Protein AF-A0A1Y3EZC3-F1 (afdb_monomer_lite)

Secondary structure (DSSP, 8-state):
--GGG--SS-SSGGG-TTTEEEEEPPPGGGG----TTS-----TTTTTTTTT-SEEEEE-TTEESTTS-EE-TTEESTTS-EEPPPP-PPBGGG--HHHHHHHHHHHHHHHHSEEEEEEEEE-TTS-EEEEEEEHHHHHHHHHHHHH-HHHH----SSSTTHHHHHHHHHHHHHHHHHHHTT-TT----B--TTSPTTTS-TTSS-SHHHHHHHHHHTT-HHHHSHHHHHHHHHHHHHHHHHHHHHHHHTT-

pLDDT: mean 75.12, std 19.21, range [24.11, 96.81]

Foldseek 3Di:
DDPPPPPDPDPAALNHPLWWDKAFDDQPVPDDPPPPQAPEDPACLQRPPVSPDRIFIDTDDQFDDRSSQHGHPQFDDRNRPDGHDDADAAAPVPQDPVLLVLLLVLLVQQQPAWDPAWAWDAFPVRDTDTHTHRNVLRLVVVVVLCCLCSQRVNPCVDDDNVVVVVVVSQSVSQCSSCVSSVHPNRHHHDHPPVDDPPVRPPPVDDDRVVSVVVSVVVCPVCVVCVVGCVSSVVVSVVVVVVSVVVVVVVPD

Radius of gyration: 20.98 Å; chains: 1; bounding box: 57×39×58 Å

Sequence (252 aa):
MNLHKIGNCFDKPCGGPERGNCVKLENPERNRETDLLTPKLDTVFSMWPNSIYKEICVCSGHFTGSKCDECVAGYRGPNCEHRMHSKVRKWINHVNSEEADLLLKAFRLAQHLSSDQLTLLPIANGAIELKQLTIFEHYAWIHYMASAEQCFGMGYGTGSAFPTWNRAFLLQFESTLARLVQNHSLTLPYWFWFIPEPDNPVVGNFTIFAALDALADQMSICQTWAARLQPLCDICSSRAVTLKYYNLNDYN

Structure (mmCIF, N/CA/C/O backbone):
data_AF-A0A1Y3EZC3-F1
#
_entry.id   AF-A0A1Y3EZC3-F1
#
loop_
_atom_site.group_PDB
_atom_site.id
_atom_site.type_symbol
_atom_site.label_atom_id
_atom_site.label_alt_id
_atom_site.label_comp_id
_atom_site.label_asym_id
_atom_site.label_entity_id
_atom_site.label_seq_id
_atom_site.pdbx_PDB_ins_code
_atom_site.Cartn_x
_atom_site.Cartn_y
_atom_site.Cartn_z
_atom_site.occupancy
_atom_site.B_iso_or_equiv
_atom_site.auth_seq_id
_atom_site.auth_comp_id
_atom_site.auth_asym_id
_atom_site.auth_atom_id
_atom_site.pdbx_PDB_model_num
ATOM 1 N N . MET A 1 1 ? -16.620 13.271 19.332 1.00 27.95 1 MET A N 1
ATOM 2 C CA . MET A 1 1 ? -17.496 12.805 18.234 1.00 27.95 1 MET A CA 1
ATOM 3 C C . MET A 1 1 ? -17.665 11.303 18.422 1.00 27.95 1 MET A C 1
ATOM 5 O O . MET A 1 1 ? -16.680 10.584 18.349 1.00 27.95 1 MET A O 1
ATOM 9 N N . ASN A 1 2 ? -18.851 10.850 18.834 1.00 24.11 2 ASN A N 1
ATOM 10 C CA . ASN A 1 2 ? -19.090 9.455 19.216 1.00 24.11 2 ASN A CA 1
ATOM 11 C C . ASN A 1 2 ? -19.062 8.544 17.978 1.00 24.11 2 ASN A C 1
ATOM 13 O O . ASN A 1 2 ? -19.942 8.646 17.128 1.00 24.11 2 ASN A O 1
ATOM 17 N N . LEU A 1 3 ? -18.101 7.617 17.921 1.00 35.41 3 LEU A N 1
ATOM 18 C CA . LEU A 1 3 ? -17.919 6.593 16.873 1.00 35.41 3 LEU A CA 1
ATOM 19 C C . LEU A 1 3 ? -19.050 5.537 16.809 1.00 35.41 3 LEU A C 1
ATOM 21 O O . LEU A 1 3 ? -18.941 4.538 16.108 1.00 35.41 3 LEU A O 1
ATOM 25 N N . HIS A 1 4 ? -20.163 5.741 17.516 1.00 31.20 4 HIS A N 1
ATOM 26 C CA . HIS A 1 4 ? -21.217 4.739 17.697 1.00 31.20 4 HIS A CA 1
ATOM 27 C C . HIS A 1 4 ? -22.273 4.665 16.578 1.00 31.20 4 HIS A C 1
ATOM 29 O O . HIS A 1 4 ? -23.227 3.902 16.704 1.00 31.20 4 HIS A O 1
ATOM 35 N N . LYS A 1 5 ? -22.138 5.425 15.482 1.00 33.12 5 LYS A N 1
ATOM 36 C CA . LYS A 1 5 ? -23.137 5.458 14.394 1.00 33.12 5 LYS A CA 1
ATOM 37 C C . LYS A 1 5 ? -22.534 5.407 12.982 1.00 33.12 5 LYS A C 1
ATOM 39 O O . LYS A 1 5 ? -22.951 6.156 12.110 1.00 33.12 5 LYS A O 1
ATOM 44 N N . ILE A 1 6 ? -21.604 4.488 12.723 1.00 40.38 6 ILE A N 1
ATOM 45 C CA . ILE A 1 6 ? -21.276 4.058 11.345 1.00 40.38 6 ILE A CA 1
ATOM 46 C C . ILE A 1 6 ? -21.868 2.655 11.133 1.00 40.38 6 ILE A C 1
ATOM 48 O O . ILE A 1 6 ? -21.167 1.696 10.845 1.00 40.38 6 ILE A O 1
ATOM 52 N N . GLY A 1 7 ? -23.166 2.512 11.420 1.00 37.19 7 GLY A N 1
ATOM 53 C CA . GLY A 1 7 ? -23.830 1.207 11.483 1.00 37.19 7 GLY A CA 1
ATOM 54 C C . GLY A 1 7 ? -2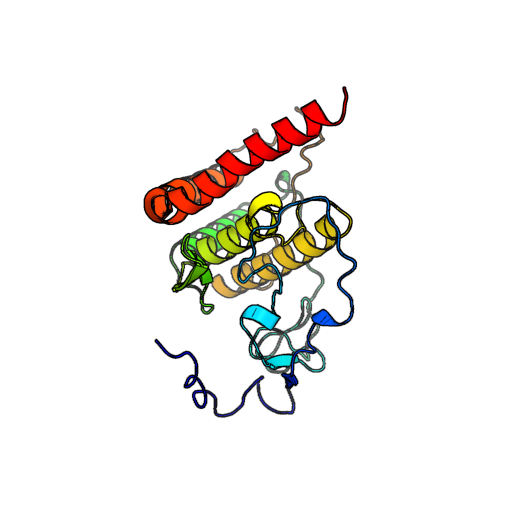4.494 0.739 10.189 1.00 37.19 7 GLY A C 1
ATOM 55 O O . GLY A 1 7 ? -24.621 -0.460 10.011 1.00 37.19 7 GLY A O 1
ATOM 56 N N . ASN A 1 8 ? -24.892 1.628 9.271 1.00 38.88 8 ASN A N 1
ATOM 57 C CA . ASN A 1 8 ? -25.792 1.251 8.166 1.00 38.88 8 ASN A CA 1
ATOM 58 C C . ASN A 1 8 ? -25.397 1.870 6.807 1.00 38.88 8 ASN A C 1
ATOM 60 O O . ASN A 1 8 ? -26.235 2.482 6.153 1.00 38.88 8 ASN A O 1
ATOM 64 N N . CYS A 1 9 ? -24.138 1.743 6.373 1.00 46.53 9 CYS A N 1
ATOM 65 C CA . CYS A 1 9 ? -23.717 2.206 5.033 1.00 46.53 9 CYS A CA 1
ATOM 66 C C . CYS A 1 9 ? -23.477 1.079 4.011 1.00 46.53 9 CYS A C 1
ATOM 68 O O . CYS A 1 9 ? -23.041 1.368 2.901 1.00 46.53 9 CYS A O 1
ATOM 70 N N . PHE A 1 10 ? -23.738 -0.188 4.350 1.00 56.53 10 PHE A N 1
ATOM 71 C CA . PHE A 1 10 ? -23.504 -1.308 3.435 1.00 56.53 10 PHE A CA 1
ATOM 72 C C . PHE A 1 10 ? -24.715 -2.238 3.380 1.00 56.53 10 PHE A C 1
ATOM 74 O O . PHE A 1 10 ? -25.041 -2.877 4.376 1.00 56.53 10 PHE A O 1
ATOM 81 N N . ASP A 1 11 ? -25.324 -2.365 2.198 1.00 70.12 11 ASP A N 1
ATOM 82 C CA . ASP A 1 11 ? -26.424 -3.313 1.949 1.00 70.12 11 ASP A CA 1
ATOM 83 C C . ASP A 1 11 ? -25.982 -4.774 2.143 1.00 70.12 11 ASP A C 1
ATOM 85 O O . ASP A 1 11 ? -26.785 -5.645 2.474 1.00 70.12 11 ASP A O 1
ATOM 89 N N . LYS A 1 12 ? -24.685 -5.047 1.941 1.00 83.38 12 LYS A N 1
ATOM 90 C CA . LYS A 1 12 ? -24.041 -6.349 2.157 1.00 83.38 12 LYS A CA 1
ATOM 91 C C . LYS A 1 12 ? -22.667 -6.157 2.818 1.00 83.38 12 LYS A C 1
ATOM 93 O O . LYS A 1 12 ? -21.680 -5.968 2.101 1.00 83.38 12 LYS A O 1
ATOM 98 N N . PRO A 1 13 ? -22.564 -6.172 4.161 1.00 86.38 13 PRO A N 1
ATOM 99 C CA . PRO A 1 13 ? -21.267 -6.116 4.833 1.00 86.38 13 PRO A CA 1
ATOM 100 C C . PRO A 1 13 ? -20.393 -7.304 4.406 1.00 86.38 13 PRO A C 1
ATOM 102 O O . PRO A 1 13 ? -20.903 -8.395 4.153 1.00 86.38 13 PRO A O 1
ATOM 105 N N . CYS A 1 14 ? -19.082 -7.078 4.295 1.00 91.06 14 CYS A N 1
ATOM 106 C CA . CYS A 1 14 ? -18.101 -8.090 3.877 1.00 91.06 14 CYS A CA 1
ATOM 107 C C . CYS A 1 14 ? -18.414 -8.766 2.527 1.00 91.06 14 CYS A C 1
ATOM 109 O O . CYS A 1 14 ? -18.105 -9.938 2.330 1.00 91.06 14 CYS A O 1
ATOM 111 N N . GLY A 1 15 ? -19.073 -8.049 1.609 1.00 89.19 15 GLY A N 1
ATOM 112 C CA . GLY A 1 15 ? -19.432 -8.570 0.288 1.00 89.19 15 GLY A CA 1
ATOM 113 C C . GLY A 1 15 ? -20.597 -9.569 0.301 1.00 89.19 15 GLY A C 1
ATOM 114 O O . GLY A 1 15 ? -20.932 -10.126 -0.745 1.00 89.19 15 GLY A O 1
ATOM 115 N N . GLY A 1 16 ? -21.247 -9.766 1.454 1.00 89.31 16 GLY A N 1
ATOM 116 C CA . GLY A 1 16 ? -22.313 -10.744 1.654 1.00 89.31 16 GLY A CA 1
ATOM 117 C C . GLY A 1 16 ? -21.795 -12.152 1.982 1.00 89.31 16 GLY A C 1
ATOM 118 O O . GLY A 1 16 ? -20.599 -12.418 1.865 1.00 89.31 16 GLY A O 1
ATOM 119 N N . PRO A 1 17 ? -22.700 -13.080 2.348 1.00 86.75 17 PRO A N 1
ATOM 120 C CA . PRO A 1 17 ? -22.344 -14.377 2.936 1.00 86.75 17 PRO A CA 1
ATOM 121 C C . PRO A 1 17 ? -21.517 -15.288 2.015 1.00 86.75 17 PRO A C 1
ATOM 123 O O . PRO A 1 17 ? -20.853 -16.199 2.498 1.00 86.75 17 PRO A O 1
ATOM 126 N N . GLU A 1 18 ? -21.534 -15.045 0.701 1.00 91.25 18 GLU A N 1
ATOM 127 C CA . GLU A 1 18 ? -20.727 -15.789 -0.276 1.00 91.25 18 GLU A CA 1
ATOM 128 C C . GLU A 1 18 ? -19.262 -15.329 -0.325 1.00 91.25 18 GLU A C 1
ATOM 130 O O . GLU A 1 18 ? -18.386 -16.100 -0.712 1.00 91.25 18 GLU A O 1
ATOM 135 N N . ARG A 1 19 ? -18.984 -14.076 0.057 1.00 94.31 19 ARG A N 1
ATOM 136 C CA . ARG A 1 19 ? -17.642 -13.478 -0.022 1.00 94.31 19 ARG A CA 1
ATOM 137 C C . ARG A 1 19 ? -16.951 -13.398 1.325 1.00 94.31 19 ARG A C 1
ATOM 139 O O . ARG A 1 19 ? -15.732 -13.541 1.395 1.00 94.31 19 ARG A O 1
ATOM 146 N N . GLY A 1 20 ? -17.703 -13.189 2.396 1.00 94.19 20 GLY A N 1
ATOM 147 C CA . GLY A 1 20 ? -17.143 -13.065 3.728 1.00 94.19 20 GLY A CA 1
ATOM 148 C C . GLY A 1 20 ? -18.197 -12.799 4.786 1.00 94.19 20 GLY A C 1
ATOM 149 O O . GLY A 1 20 ? -19.357 -12.519 4.499 1.00 94.19 20 GLY A O 1
ATOM 150 N N . ASN A 1 21 ? -17.767 -12.881 6.038 1.00 93.25 21 ASN A N 1
ATOM 151 C CA . ASN A 1 21 ? -18.626 -12.649 7.191 1.00 93.25 21 ASN A CA 1
ATOM 152 C C . ASN A 1 21 ? -17.962 -11.668 8.155 1.00 93.25 21 ASN A C 1
ATOM 154 O O . ASN A 1 21 ? -16.738 -11.633 8.281 1.00 93.25 21 ASN A O 1
ATOM 158 N N . CYS A 1 22 ? -18.783 -10.879 8.846 1.00 92.12 22 CYS A N 1
ATOM 159 C CA . CYS A 1 22 ? -18.318 -10.020 9.926 1.00 92.12 22 CYS A CA 1
ATOM 160 C C . CYS A 1 22 ? -18.105 -10.877 11.180 1.00 92.12 22 CYS A C 1
ATOM 162 O O . CYS A 1 22 ? -19.026 -11.564 11.624 1.00 92.12 22 CYS A O 1
ATOM 164 N N . VAL A 1 23 ? -16.896 -10.864 11.732 1.00 90.38 23 VAL A N 1
ATOM 165 C CA . VAL A 1 23 ? -16.498 -11.680 12.884 1.00 90.38 23 VAL A CA 1
ATOM 166 C C . VAL A 1 23 ? -16.011 -10.767 14.002 1.00 90.38 23 VAL A C 1
ATOM 168 O O . VAL A 1 23 ? -15.253 -9.826 13.765 1.00 90.38 23 VAL A O 1
ATOM 171 N N . LYS A 1 24 ? -16.439 -11.053 15.235 1.00 89.50 24 LYS A N 1
ATOM 172 C CA . LYS A 1 24 ? -15.969 -10.351 16.435 1.00 89.50 24 LYS A CA 1
ATOM 173 C C . LYS A 1 24 ? -14.501 -10.653 16.687 1.00 89.50 24 LYS A C 1
ATOM 175 O O . LYS A 1 24 ? -14.097 -11.812 16.675 1.00 89.50 24 LYS A O 1
ATOM 180 N N . LEU A 1 25 ? -13.726 -9.609 16.953 1.00 82.50 25 LEU A N 1
ATOM 181 C CA . LEU A 1 25 ? -12.341 -9.760 17.373 1.00 82.50 25 LEU A CA 1
ATOM 182 C C . LEU A 1 25 ? -12.298 -10.292 18.810 1.00 82.50 25 LEU A C 1
ATOM 184 O O . LEU A 1 25 ? -12.915 -9.723 19.714 1.00 82.50 25 LEU A O 1
ATOM 188 N N . GLU A 1 26 ? -11.575 -11.389 19.025 1.00 76.25 26 GLU A N 1
ATOM 189 C CA . GLU A 1 26 ? -11.320 -11.916 20.367 1.00 76.25 26 GLU A CA 1
ATOM 190 C C . GLU A 1 26 ? -10.398 -10.969 21.138 1.00 76.25 26 GLU A C 1
ATOM 192 O O . GLU A 1 26 ? -9.419 -10.470 20.585 1.00 76.25 26 GLU A O 1
ATOM 197 N N . ASN A 1 27 ? -10.702 -10.702 22.412 1.00 61.34 27 ASN A N 1
ATOM 198 C CA . ASN A 1 27 ? -9.948 -9.735 23.208 1.00 61.34 27 ASN A CA 1
ATOM 199 C C . ASN A 1 27 ? -8.539 -10.282 23.549 1.00 61.34 27 ASN A C 1
ATOM 201 O O . ASN A 1 27 ? -8.464 -11.340 24.180 1.00 61.34 27 ASN A O 1
ATOM 205 N N . PRO A 1 28 ? -7.426 -9.601 23.200 1.00 54.41 28 PRO A N 1
ATOM 206 C CA . PRO A 1 28 ? -6.073 -10.154 23.299 1.00 54.41 28 PRO A CA 1
ATOM 207 C C . PRO A 1 28 ? -5.545 -10.180 24.742 1.00 54.41 28 PRO A C 1
ATOM 209 O O . PRO A 1 28 ? -4.512 -10.789 25.007 1.00 54.41 28 PRO A O 1
ATOM 21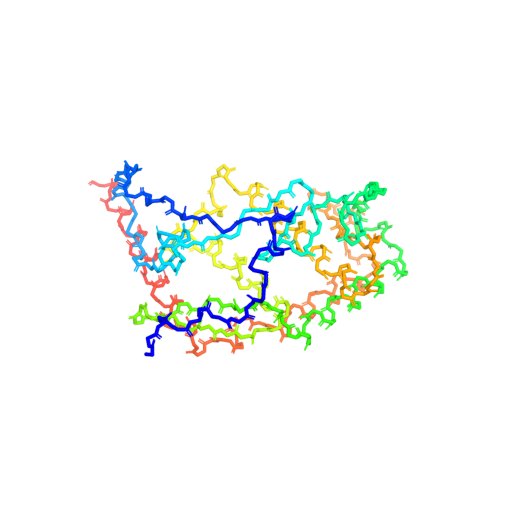2 N N . GLU A 1 29 ? -6.275 -9.567 25.684 1.00 53.41 29 GLU A N 1
ATOM 213 C CA . GLU A 1 29 ? -6.004 -9.536 27.133 1.00 53.41 29 GLU A CA 1
ATOM 214 C C . GLU A 1 29 ? -5.767 -10.927 27.761 1.00 53.41 29 GLU A C 1
ATOM 216 O O . GLU A 1 29 ? -5.291 -11.022 28.887 1.00 53.41 29 GLU A O 1
ATOM 221 N N . ARG A 1 30 ? -6.060 -12.029 27.055 1.00 43.12 30 ARG A N 1
ATOM 222 C CA . ARG A 1 30 ? -5.836 -13.391 27.559 1.00 43.12 30 ARG A CA 1
ATOM 223 C C . ARG A 1 30 ? -4.352 -13.808 27.611 1.00 43.12 30 ARG A C 1
ATOM 225 O O . ARG A 1 30 ? -4.038 -14.672 28.420 1.00 43.12 30 ARG A O 1
ATOM 232 N N . ASN A 1 31 ? -3.449 -13.202 26.826 1.00 39.84 31 ASN A N 1
ATOM 233 C CA . ASN A 1 31 ? -2.058 -13.680 26.676 1.00 39.84 31 ASN A CA 1
ATOM 234 C C . ASN A 1 31 ? -0.988 -12.571 26.771 1.00 39.84 31 ASN A C 1
ATOM 236 O O . ASN A 1 31 ? 0.012 -12.613 26.053 1.00 39.84 31 ASN A O 1
ATOM 240 N N . ARG A 1 32 ? -1.168 -11.550 27.618 1.00 47.38 32 ARG A N 1
ATOM 241 C CA . ARG A 1 32 ? -0.083 -10.591 27.883 1.00 47.38 32 ARG A CA 1
ATOM 242 C C . ARG A 1 32 ? 0.923 -11.233 28.845 1.00 47.38 32 ARG A C 1
ATOM 244 O O . ARG A 1 32 ? 0.787 -11.112 30.058 1.00 47.38 32 ARG A O 1
ATOM 251 N N . GLU A 1 33 ? 1.944 -11.906 28.316 1.00 45.59 33 GLU A N 1
ATOM 252 C CA . GLU A 1 33 ? 3.211 -11.959 29.048 1.00 45.59 33 GLU A CA 1
ATOM 253 C C . GLU A 1 33 ? 3.744 -10.526 29.097 1.00 45.59 33 GLU A C 1
ATOM 255 O O . GLU A 1 33 ? 3.963 -9.874 28.074 1.00 45.59 33 GLU A O 1
ATOM 260 N N . THR A 1 34 ? 3.819 -9.995 30.311 1.00 44.28 34 THR A N 1
ATOM 261 C CA . THR A 1 34 ? 4.319 -8.661 30.625 1.00 44.28 34 THR A CA 1
ATOM 262 C C . THR A 1 34 ? 5.790 -8.577 30.231 1.00 44.28 34 THR A C 1
ATOM 264 O O . THR A 1 34 ? 6.673 -8.859 31.036 1.00 44.28 34 THR A O 1
ATOM 267 N N . ASP A 1 35 ? 6.069 -8.201 28.986 1.00 46.19 35 ASP A N 1
ATOM 268 C CA . ASP A 1 35 ? 7.414 -7.801 28.588 1.00 46.19 35 ASP A CA 1
ATOM 269 C C . ASP A 1 35 ? 7.699 -6.424 29.211 1.00 46.19 35 ASP A C 1
ATOM 271 O O . ASP A 1 35 ? 7.364 -5.368 28.672 1.00 46.19 35 ASP A O 1
ATOM 275 N N . LEU A 1 36 ? 8.199 -6.466 30.448 1.00 47.25 36 LEU A N 1
ATOM 276 C CA . LEU A 1 36 ? 8.388 -5.342 31.372 1.00 47.25 36 LEU A CA 1
ATOM 277 C C . LEU A 1 36 ? 9.509 -4.375 30.956 1.00 47.25 36 LEU A C 1
ATOM 279 O O . LEU A 1 36 ? 9.730 -3.378 31.639 1.00 47.25 36 LEU A O 1
ATOM 283 N N . LEU A 1 37 ? 10.228 -4.653 29.866 1.00 46.19 37 LEU A N 1
ATOM 284 C CA . LEU A 1 37 ? 11.519 -4.018 29.592 1.00 46.19 37 LEU A CA 1
ATOM 285 C C . LEU A 1 37 ? 11.479 -2.887 28.557 1.00 46.19 37 LEU A C 1
ATOM 287 O O . LEU A 1 37 ? 12.484 -2.205 28.370 1.00 46.19 37 LEU A O 1
ATOM 291 N N . THR A 1 38 ? 10.336 -2.611 27.917 1.00 46.44 38 THR A N 1
ATOM 292 C CA . THR A 1 38 ? 10.201 -1.431 27.045 1.00 46.44 38 THR A CA 1
ATOM 293 C C . THR A 1 38 ? 8.914 -0.650 27.338 1.00 46.44 38 THR A C 1
ATOM 295 O O . THR A 1 38 ? 7.817 -1.188 27.185 1.00 46.44 38 THR A O 1
ATOM 298 N N . PRO A 1 39 ? 8.993 0.637 27.740 1.00 44.06 39 PRO A N 1
ATOM 299 C CA . PRO A 1 39 ? 7.826 1.491 27.903 1.00 44.06 39 PRO A CA 1
ATOM 300 C C . PRO A 1 39 ? 7.236 1.821 26.527 1.00 44.06 39 PRO A C 1
ATOM 302 O O . PRO A 1 39 ? 7.516 2.865 25.932 1.00 44.06 39 PRO A O 1
ATOM 305 N N . LYS A 1 40 ? 6.397 0.916 26.017 1.00 53.44 40 LYS A N 1
ATOM 306 C CA . LYS A 1 40 ? 5.568 1.146 24.832 1.00 53.44 40 LYS A CA 1
ATOM 307 C C . LYS A 1 40 ? 4.608 2.293 25.146 1.00 53.44 40 LYS A C 1
ATOM 309 O O . LYS A 1 40 ? 4.024 2.346 26.230 1.00 53.44 40 LYS A O 1
ATOM 314 N N . LEU A 1 41 ? 4.474 3.256 24.234 1.00 52.56 41 LEU A N 1
ATOM 315 C CA . LEU A 1 41 ? 3.434 4.272 24.363 1.00 52.56 41 LEU A CA 1
ATOM 316 C C . LEU A 1 41 ? 2.089 3.531 24.320 1.00 52.56 41 LEU A C 1
ATOM 318 O O . LEU A 1 41 ? 1.880 2.715 23.422 1.00 52.56 41 LEU A O 1
ATOM 322 N N . ASP A 1 42 ? 1.207 3.746 25.297 1.00 56.88 42 ASP A N 1
ATOM 323 C CA . ASP A 1 42 ? -0.133 3.151 25.286 1.00 56.88 42 ASP A CA 1
ATOM 324 C C . ASP A 1 42 ? -0.979 3.882 24.239 1.00 56.88 42 ASP A C 1
ATOM 326 O O . ASP A 1 42 ? -1.713 4.827 24.519 1.00 56.88 42 ASP A O 1
ATOM 330 N N . THR A 1 43 ? -0.735 3.535 22.979 1.00 61.69 43 THR A N 1
ATOM 331 C CA . THR A 1 43 ? -1.446 4.080 21.834 1.00 61.69 43 THR A CA 1
ATOM 332 C C . THR A 1 43 ? -2.505 3.101 21.394 1.00 61.69 43 THR A C 1
ATOM 334 O O . THR A 1 43 ? -2.486 1.909 21.702 1.00 61.69 43 THR A O 1
ATOM 337 N N . VAL A 1 44 ? -3.377 3.593 20.530 1.00 62.03 44 VAL A N 1
ATOM 338 C CA . VAL A 1 44 ? -4.347 2.764 19.831 1.00 62.03 44 VAL A CA 1
ATOM 339 C C . VAL A 1 44 ? -3.694 1.666 18.985 1.00 62.03 44 VAL A C 1
ATOM 341 O O . VAL A 1 44 ? -4.391 0.788 18.509 1.00 62.03 44 VAL A O 1
ATOM 344 N N . PHE A 1 45 ? -2.377 1.652 18.787 1.00 68.50 45 PHE A N 1
ATOM 345 C CA . PHE A 1 45 ? -1.699 0.570 18.074 1.00 68.50 45 PHE A CA 1
ATOM 346 C C . PHE A 1 45 ? -1.195 -0.544 18.999 1.00 68.50 45 PHE A C 1
ATOM 348 O O . PHE A 1 45 ? -1.003 -1.669 18.549 1.00 68.50 45 PHE A O 1
ATOM 355 N N . SER A 1 46 ? -1.085 -0.287 20.305 1.00 66.69 46 SER A N 1
ATOM 356 C CA . SER A 1 46 ? -0.561 -1.241 21.293 1.00 66.69 46 SER A CA 1
ATOM 357 C C . SER A 1 46 ? -1.480 -2.443 21.539 1.00 66.69 46 SER A C 1
ATOM 359 O O . SER A 1 46 ? -1.034 -3.468 22.050 1.00 66.69 46 SER A O 1
ATOM 361 N N . MET A 1 47 ? -2.756 -2.325 21.166 1.00 68.31 47 MET A N 1
ATOM 362 C CA . MET A 1 47 ? -3.743 -3.413 21.142 1.00 68.31 47 MET A CA 1
ATOM 363 C C . MET A 1 47 ? -4.403 -3.528 19.764 1.00 68.31 47 MET A C 1
ATOM 365 O O . MET A 1 47 ? -5.572 -3.901 19.654 1.00 68.31 47 MET A O 1
ATOM 369 N N . TRP A 1 48 ? -3.687 -3.144 18.705 1.00 72.69 48 TRP A N 1
ATOM 370 C CA . TRP A 1 48 ? -4.186 -3.281 17.343 1.00 72.69 48 TRP A CA 1
ATOM 371 C C . TRP A 1 48 ? -4.565 -4.743 17.041 1.00 72.69 48 TRP A C 1
ATOM 373 O O . TRP A 1 48 ? -3.800 -5.641 17.395 1.00 72.69 48 TRP A O 1
ATOM 383 N N . PRO A 1 49 ? -5.692 -5.016 16.356 1.00 78.19 49 PRO A N 1
ATOM 384 C CA . PRO A 1 49 ? -6.704 -4.071 15.857 1.00 78.19 49 PRO A CA 1
ATOM 385 C C . PRO A 1 49 ? -7.845 -3.755 16.850 1.00 78.19 49 PRO A C 1
ATOM 387 O O . PRO A 1 49 ? -8.695 -2.909 16.565 1.00 78.19 49 PRO A O 1
ATOM 390 N N . ASN A 1 50 ? -7.878 -4.419 18.006 1.00 77.69 50 ASN A N 1
ATOM 391 C CA . ASN A 1 50 ? -8.994 -4.429 18.963 1.00 77.69 50 ASN A CA 1
ATOM 392 C C . ASN A 1 50 ? -9.240 -3.098 19.686 1.00 77.69 50 ASN A C 1
ATOM 394 O O . ASN A 1 50 ? -10.330 -2.846 20.196 1.00 77.69 50 ASN A O 1
ATOM 398 N N . SER A 1 51 ? -8.234 -2.236 19.720 1.00 74.31 51 SER A N 1
ATOM 399 C CA . SER A 1 51 ? -8.324 -0.847 20.179 1.00 74.31 51 SER A CA 1
ATOM 400 C C . SER A 1 51 ? -9.259 0.027 19.333 1.00 74.31 51 SER A C 1
ATOM 402 O O . SER A 1 51 ? -9.780 1.021 19.839 1.00 74.31 51 SER A O 1
ATOM 404 N N . ILE A 1 52 ? -9.464 -0.318 18.056 1.00 76.75 52 ILE A N 1
ATOM 405 C CA . ILE A 1 52 ? -10.268 0.456 17.096 1.00 76.75 52 ILE A CA 1
ATOM 406 C C . ILE A 1 52 ? -11.523 -0.304 16.686 1.00 76.75 52 ILE A C 1
ATOM 408 O O . ILE A 1 52 ? -12.617 0.263 16.638 1.00 76.75 52 ILE A O 1
ATOM 412 N N . TYR A 1 53 ? -11.361 -1.586 16.368 1.00 82.75 53 TYR A N 1
ATOM 413 C CA . TYR A 1 53 ? -12.409 -2.403 15.781 1.00 82.75 53 TYR A CA 1
ATOM 414 C C . TYR A 1 53 ? -12.929 -3.412 16.798 1.00 82.75 53 TYR A C 1
ATOM 416 O O . TYR A 1 53 ? -12.167 -4.058 17.510 1.00 82.75 53 TYR A O 1
ATOM 424 N N . LYS A 1 54 ? -14.252 -3.578 16.835 1.00 85.56 54 LYS A N 1
A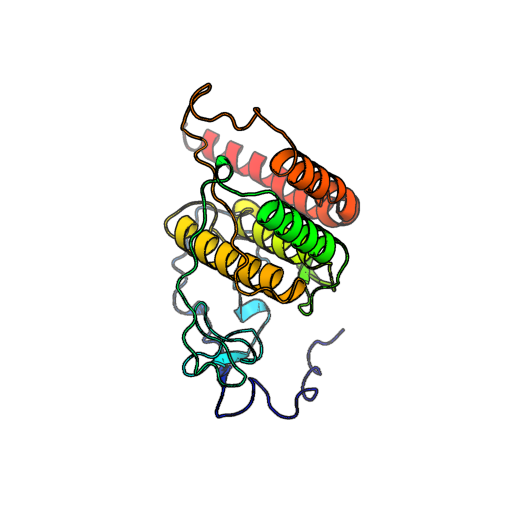TOM 425 C CA . LYS A 1 54 ? -14.904 -4.674 17.572 1.00 85.56 54 LYS A CA 1
ATOM 426 C C . LYS A 1 54 ? -15.120 -5.900 16.691 1.00 85.56 54 LYS A C 1
ATOM 428 O O . LYS A 1 54 ? -15.164 -7.023 17.186 1.00 85.56 54 LYS A O 1
ATOM 433 N N . GLU A 1 55 ? -15.280 -5.670 15.393 1.00 88.88 55 GLU A N 1
ATOM 434 C CA . GLU A 1 55 ? -15.606 -6.675 14.391 1.00 88.88 55 GLU A CA 1
ATOM 435 C C . GLU A 1 55 ? -14.828 -6.369 13.110 1.00 88.88 55 GLU A C 1
ATOM 437 O O . GLU A 1 55 ? -14.583 -5.201 12.794 1.00 88.88 55 GLU A O 1
ATOM 442 N N . ILE A 1 56 ? -14.427 -7.416 12.392 1.00 89.56 56 ILE A N 1
ATOM 443 C CA . ILE A 1 56 ? -13.707 -7.330 11.119 1.00 89.56 56 ILE A CA 1
ATOM 444 C C . ILE A 1 56 ? -14.334 -8.264 10.089 1.00 89.56 56 ILE A C 1
ATOM 446 O O . ILE A 1 56 ? -14.974 -9.255 10.437 1.00 89.56 56 ILE A O 1
ATOM 450 N N . CYS A 1 57 ? -14.110 -7.980 8.810 1.00 92.50 57 CYS A N 1
ATOM 451 C CA . CYS A 1 57 ? -14.466 -8.915 7.754 1.00 92.50 57 CYS A CA 1
ATOM 452 C C . CYS A 1 57 ? -13.446 -10.053 7.665 1.00 92.50 57 CYS A C 1
ATOM 454 O O . CYS A 1 57 ? -12.246 -9.814 7.533 1.00 92.50 57 CYS A O 1
ATOM 456 N N . VAL A 1 58 ? -13.943 -11.288 7.688 1.00 93.06 58 VAL A N 1
ATOM 457 C CA . VAL A 1 58 ? -13.180 -12.497 7.370 1.00 93.06 58 VAL A CA 1
ATOM 458 C C . VAL A 1 58 ? -13.695 -13.033 6.042 1.00 93.06 58 VAL A C 1
ATOM 460 O O . VAL A 1 58 ? -14.848 -13.459 5.927 1.00 93.06 58 VAL A O 1
ATOM 463 N N . CYS A 1 59 ? -12.844 -12.959 5.024 1.00 95.38 59 CYS A N 1
ATOM 464 C CA . CYS A 1 59 ? -13.195 -13.333 3.660 1.00 95.38 59 CYS A CA 1
ATOM 465 C C . CYS A 1 59 ? -13.100 -14.847 3.444 1.00 95.38 59 CYS A C 1
ATOM 467 O O . CYS A 1 59 ? -12.300 -15.533 4.078 1.00 95.38 59 CYS A O 1
ATOM 469 N N . SER A 1 60 ? -13.942 -15.363 2.552 1.00 95.19 60 SER A N 1
ATOM 470 C CA . SER A 1 60 ? -14.042 -16.782 2.207 1.00 95.19 60 SER A CA 1
ATOM 471 C C . SER A 1 60 ? -13.360 -17.078 0.870 1.00 95.19 60 SER A C 1
ATOM 473 O O . SER A 1 60 ? -13.313 -16.234 -0.023 1.00 95.19 60 SER A O 1
ATOM 475 N N . GLY A 1 61 ? -12.844 -18.298 0.704 1.00 95.25 61 GLY A N 1
ATOM 476 C CA . GLY A 1 61 ? -12.244 -18.742 -0.557 1.00 95.25 61 GLY A CA 1
ATOM 477 C C . GLY A 1 61 ? -11.065 -17.869 -1.005 1.00 95.25 61 GLY A C 1
ATOM 478 O O . GLY A 1 61 ? -10.086 -17.717 -0.279 1.00 95.25 61 GLY A O 1
ATOM 479 N N . HIS A 1 62 ? -11.151 -17.321 -2.220 1.00 96.38 62 HIS A N 1
ATOM 480 C CA . HIS A 1 62 ? -10.119 -16.461 -2.816 1.00 96.38 62 HIS A CA 1
ATOM 481 C C . HIS A 1 62 ? -10.425 -14.960 -2.707 1.00 96.38 62 HIS A C 1
ATOM 483 O O . HIS A 1 62 ? -9.740 -14.159 -3.347 1.00 96.38 62 HIS A O 1
ATOM 489 N N . PHE A 1 63 ? -11.428 -14.565 -1.919 1.00 96.31 63 PHE A N 1
ATOM 490 C CA . PHE A 1 63 ? -11.723 -13.157 -1.660 1.00 96.31 63 PHE A CA 1
ATOM 491 C C . PHE A 1 63 ? -10.796 -12.577 -0.583 1.00 96.31 63 PHE A C 1
ATOM 493 O O . PHE A 1 63 ? -10.341 -13.278 0.320 1.00 96.31 63 PHE A O 1
ATOM 500 N N . THR A 1 64 ? -10.509 -11.281 -0.676 1.00 93.50 64 THR A N 1
ATOM 501 C CA . THR A 1 64 ? -9.693 -10.515 0.275 1.00 93.50 64 THR A CA 1
ATOM 502 C C . THR A 1 64 ? -10.100 -9.037 0.274 1.00 93.50 64 THR A C 1
ATOM 504 O O . THR A 1 64 ? -11.045 -8.640 -0.408 1.00 93.50 64 THR A O 1
ATOM 507 N N . GLY A 1 65 ? -9.378 -8.213 1.030 1.00 89.62 65 GLY A N 1
ATOM 508 C CA . GLY A 1 65 ? -9.640 -6.785 1.182 1.00 89.62 65 GLY A CA 1
ATOM 509 C C . GLY A 1 65 ? -10.562 -6.493 2.363 1.00 89.62 65 GLY A C 1
ATOM 510 O O . GLY A 1 65 ? -11.223 -7.382 2.899 1.00 89.62 65 GLY A O 1
ATOM 511 N N . SER A 1 66 ? -10.623 -5.226 2.779 1.00 87.56 66 SER A N 1
ATOM 512 C CA . SER A 1 66 ? -11.396 -4.816 3.962 1.00 87.56 66 SER A CA 1
ATOM 513 C C . SER A 1 66 ? -12.909 -5.027 3.817 1.00 87.56 66 SER A C 1
ATOM 515 O O . SER A 1 66 ? -13.616 -5.047 4.823 1.00 87.56 66 SER A O 1
ATOM 517 N N . LYS A 1 67 ? -13.403 -5.229 2.587 1.00 90.06 67 LYS A N 1
ATOM 518 C CA . LYS A 1 67 ? -14.812 -5.507 2.269 1.00 90.06 67 LYS A CA 1
ATOM 519 C C . LYS A 1 67 ? -15.032 -6.868 1.592 1.00 90.06 67 LYS A C 1
ATOM 521 O O . LYS A 1 67 ? -16.156 -7.142 1.180 1.00 90.06 67 LYS A O 1
ATOM 526 N N . CYS A 1 68 ? -14.002 -7.711 1.475 1.00 93.56 68 CYS A N 1
ATOM 527 C CA . CYS A 1 68 ? -14.043 -8.969 0.712 1.00 93.56 68 CYS A CA 1
ATOM 528 C C . CYS A 1 68 ? -14.451 -8.800 -0.765 1.00 93.56 68 CYS A C 1
ATOM 530 O O . CYS A 1 68 ? -15.088 -9.665 -1.365 1.00 93.56 68 CYS A O 1
ATOM 532 N N . ASP A 1 69 ? -14.106 -7.659 -1.353 1.00 91.06 69 ASP A N 1
ATOM 533 C CA . ASP A 1 69 ? -14.390 -7.271 -2.735 1.00 91.06 69 ASP A CA 1
ATOM 534 C C . ASP A 1 69 ? -13.168 -7.388 -3.658 1.00 91.06 69 ASP A C 1
ATOM 536 O O . ASP A 1 69 ? -13.287 -7.198 -4.869 1.00 91.06 69 ASP A O 1
ATOM 540 N N . GLU A 1 70 ? -12.013 -7.762 -3.111 1.00 91.69 70 GLU A N 1
ATOM 541 C CA . GLU A 1 70 ? -10.778 -8.003 -3.848 1.00 91.69 70 GLU A CA 1
ATOM 542 C C . GLU A 1 70 ? -10.478 -9.505 -3.944 1.00 91.69 70 GLU A C 1
ATOM 544 O O . GLU A 1 70 ? -11.058 -10.324 -3.232 1.00 91.69 70 GLU A O 1
ATOM 549 N N . CYS A 1 71 ? -9.534 -9.877 -4.811 1.00 93.25 71 CYS A N 1
ATOM 550 C CA . CYS A 1 71 ? -9.043 -11.249 -4.921 1.00 93.25 71 CYS A CA 1
ATOM 551 C C . CYS A 1 71 ? -7.661 -11.393 -4.289 1.00 93.25 71 CYS A C 1
ATOM 553 O O . CYS A 1 71 ? -6.819 -10.498 -4.401 1.00 93.25 71 CYS A O 1
ATOM 555 N N . VAL A 1 72 ? -7.403 -12.539 -3.657 1.00 92.88 72 VAL A N 1
ATOM 556 C CA . VAL A 1 72 ? -6.063 -12.885 -3.169 1.00 92.88 72 VAL A CA 1
ATOM 557 C C . VAL A 1 72 ? -5.054 -12.878 -4.321 1.00 92.88 72 VAL A C 1
ATOM 559 O O . VAL A 1 72 ? -5.391 -13.126 -5.483 1.00 92.88 72 VAL A O 1
ATOM 562 N N . ALA A 1 73 ? -3.790 -12.597 -3.997 1.00 89.44 73 ALA A N 1
ATOM 563 C CA . ALA A 1 73 ? -2.727 -12.512 -4.990 1.00 89.44 73 ALA A CA 1
ATOM 564 C C . ALA A 1 73 ? -2.675 -13.778 -5.868 1.00 89.44 73 ALA A C 1
ATOM 566 O O . ALA A 1 73 ? -2.588 -14.898 -5.366 1.00 89.44 73 ALA A O 1
ATOM 567 N N . GLY A 1 74 ? -2.714 -13.586 -7.189 1.00 90.88 74 GLY A N 1
ATOM 568 C CA . GLY A 1 74 ? -2.722 -14.678 -8.164 1.00 90.88 74 GLY A CA 1
ATOM 569 C C . GLY A 1 74 ? -4.112 -15.110 -8.639 1.00 90.88 74 GLY A C 1
ATOM 570 O O . GLY A 1 74 ? -4.186 -16.004 -9.478 1.00 90.88 74 GLY A O 1
ATOM 571 N N . TYR A 1 75 ? -5.189 -14.474 -8.175 1.00 93.50 75 TYR A N 1
ATOM 572 C CA . TYR A 1 75 ? -6.549 -14.689 -8.674 1.00 93.50 75 TYR A CA 1
ATOM 573 C C . TYR A 1 75 ? -7.177 -13.391 -9.181 1.00 93.50 75 TYR A C 1
ATOM 575 O O . TYR A 1 75 ? -6.815 -12.295 -8.755 1.00 93.50 75 TYR A O 1
ATOM 583 N N . ARG A 1 76 ? -8.116 -13.518 -10.121 1.00 91.88 76 ARG A N 1
ATOM 584 C CA . ARG A 1 76 ? -8.867 -12.403 -10.707 1.00 91.88 76 ARG A CA 1
ATOM 585 C C . ARG A 1 76 ? -10.278 -12.819 -11.119 1.00 91.88 76 ARG A C 1
ATOM 587 O O . ARG A 1 76 ? -10.645 -13.993 -11.070 1.00 91.88 76 ARG A O 1
ATOM 594 N N . GLY A 1 77 ? -11.018 -11.842 -11.631 1.00 91.75 77 GLY A N 1
ATOM 595 C CA . GLY A 1 77 ? -12.410 -11.987 -12.042 1.00 91.75 77 GLY A CA 1
ATOM 596 C C . GLY A 1 77 ? -13.359 -11.542 -10.931 1.00 91.75 77 GLY A C 1
ATOM 597 O O . GLY A 1 77 ? -12.933 -11.416 -9.784 1.00 91.75 77 GLY A O 1
ATOM 598 N N . PRO A 1 78 ? -14.639 -11.305 -11.252 1.00 91.88 78 PRO A N 1
ATOM 599 C CA . PRO A 1 78 ? -15.607 -10.790 -10.287 1.00 91.88 78 PRO A CA 1
ATOM 600 C C . PRO A 1 78 ? -15.767 -11.704 -9.067 1.00 91.88 78 PRO A C 1
ATOM 602 O O . PRO A 1 78 ? -16.014 -11.195 -7.979 1.00 91.88 78 PRO A O 1
ATOM 605 N N . ASN A 1 79 ? -15.562 -13.015 -9.235 1.00 94.56 79 ASN A N 1
ATOM 606 C CA . ASN A 1 79 ? -15.681 -14.027 -8.183 1.00 94.56 79 ASN A CA 1
ATOM 607 C C . ASN A 1 79 ? -14.343 -14.688 -7.793 1.00 94.56 79 ASN A C 1
ATOM 609 O O . ASN A 1 79 ? -14.335 -15.713 -7.123 1.00 94.56 79 ASN A O 1
ATOM 613 N N . CYS A 1 80 ? -13.202 -14.142 -8.232 1.00 95.06 80 CYS A N 1
ATOM 614 C CA . CYS A 1 80 ? -11.869 -14.682 -7.917 1.00 95.06 80 CYS A CA 1
ATOM 615 C C . CYS A 1 80 ? -11.629 -16.145 -8.356 1.00 95.06 80 CYS A C 1
ATOM 617 O O . CYS A 1 80 ? -10.832 -16.874 -7.761 1.00 95.06 80 CYS A O 1
ATOM 619 N N . GLU A 1 81 ? -12.292 -16.572 -9.430 1.00 95.69 81 GLU A N 1
ATOM 620 C CA . GLU A 1 81 ? -12.245 -17.945 -9.954 1.00 95.69 81 GLU A CA 1
ATOM 621 C C . GLU A 1 81 ? -11.090 -18.169 -10.941 1.00 95.69 81 GLU A C 1
ATOM 623 O O . GLU A 1 81 ? -10.662 -19.299 -11.176 1.00 95.69 81 GLU A O 1
ATOM 628 N N . HIS A 1 82 ? -10.555 -17.097 -11.532 1.00 94.38 82 HIS A N 1
ATOM 629 C CA . HIS A 1 82 ? -9.535 -17.211 -12.566 1.00 94.38 82 HIS A CA 1
ATOM 630 C C . HIS A 1 82 ? -8.140 -17.060 -11.977 1.00 94.38 82 HIS A C 1
ATOM 632 O O . HIS A 1 82 ? -7.734 -15.965 -11.578 1.00 94.38 82 HIS A O 1
ATOM 638 N N . ARG A 1 83 ? -7.373 -18.152 -11.991 1.00 93.75 83 ARG A N 1
ATOM 639 C CA . ARG A 1 83 ? -5.950 -18.118 -11.658 1.00 93.75 83 ARG A CA 1
ATOM 640 C C . ARG A 1 83 ? -5.191 -17.295 -12.698 1.00 93.75 83 ARG A C 1
ATOM 642 O O . ARG A 1 83 ? -5.336 -17.484 -13.904 1.00 93.75 83 ARG A O 1
ATOM 649 N N . MET A 1 84 ? -4.386 -16.365 -12.218 1.00 90.12 84 MET A N 1
ATOM 650 C CA . MET A 1 84 ? -3.504 -15.549 -13.034 1.00 90.12 84 MET A CA 1
ATOM 651 C C . MET A 1 84 ? -2.216 -16.301 -13.352 1.00 90.12 84 MET A C 1
ATOM 653 O O . MET A 1 84 ? -1.777 -17.170 -12.595 1.00 90.12 84 MET A O 1
ATOM 657 N N . HIS A 1 85 ? -1.573 -15.915 -14.451 1.00 89.56 85 HIS A N 1
ATOM 658 C CA . HIS A 1 85 ? -0.199 -16.323 -14.700 1.00 89.56 85 HIS A CA 1
ATOM 659 C C . HIS A 1 85 ? 0.720 -15.786 -13.600 1.00 89.56 85 HIS A C 1
ATOM 661 O O . HIS A 1 85 ? 0.519 -14.682 -13.084 1.00 89.56 85 HIS A O 1
ATOM 667 N N . SER A 1 86 ? 1.728 -16.583 -13.247 1.00 88.69 86 SER A N 1
ATOM 668 C CA . SER A 1 86 ? 2.757 -16.167 -12.302 1.00 88.69 86 SER A CA 1
ATOM 669 C C . SER A 1 86 ? 3.449 -14.910 -12.811 1.00 88.69 86 SER A C 1
ATOM 671 O O . SER A 1 86 ? 3.903 -14.855 -13.953 1.00 88.69 86 SER A O 1
ATOM 673 N N . LYS A 1 87 ? 3.542 -13.908 -11.942 1.00 90.62 87 LYS A N 1
ATOM 674 C CA . LYS A 1 87 ? 4.298 -12.693 -12.216 1.00 90.62 87 LYS A CA 1
ATOM 675 C C . LYS A 1 87 ? 5.768 -12.906 -11.872 1.00 90.62 87 LYS A C 1
ATOM 677 O O . LYS A 1 87 ? 6.077 -13.568 -10.881 1.00 90.62 87 LYS A O 1
ATOM 682 N N . VAL A 1 88 ? 6.661 -12.307 -12.653 1.00 92.56 88 VAL A N 1
ATOM 683 C CA . VAL A 1 88 ? 8.105 -12.352 -12.406 1.00 92.56 88 VAL A CA 1
ATOM 684 C C . VAL A 1 88 ? 8.585 -10.940 -12.111 1.00 92.56 88 VAL A C 1
ATOM 686 O O . VAL A 1 88 ? 8.599 -10.093 -12.998 1.00 92.56 88 VAL A O 1
ATOM 689 N N . ARG A 1 89 ? 8.990 -10.692 -10.863 1.00 95.00 89 ARG A N 1
ATOM 690 C CA . ARG A 1 89 ? 9.721 -9.471 -10.508 1.00 95.00 89 ARG A CA 1
ATOM 691 C C . ARG A 1 89 ? 11.105 -9.560 -11.136 1.00 95.00 89 ARG A C 1
ATOM 693 O O . ARG A 1 89 ? 11.800 -10.546 -10.909 1.00 95.00 89 ARG A O 1
ATOM 700 N N . LYS A 1 90 ? 11.482 -8.571 -11.941 1.00 92.56 90 LYS A N 1
ATOM 701 C CA . LYS A 1 90 ? 12.778 -8.531 -12.629 1.00 92.56 90 LYS A CA 1
ATOM 702 C C . LYS A 1 90 ? 13.807 -7.764 -11.810 1.00 92.56 90 LYS A C 1
ATOM 704 O O . LYS A 1 90 ? 13.454 -6.875 -11.034 1.00 92.56 90 LYS A O 1
ATOM 709 N N . TRP A 1 91 ? 15.081 -8.071 -12.041 1.00 89.69 91 TRP A N 1
ATOM 710 C CA . TRP A 1 91 ? 16.150 -7.158 -11.657 1.00 89.69 91 TRP A CA 1
ATOM 711 C C . TRP A 1 91 ? 15.926 -5.826 -12.372 1.00 89.69 91 TRP A C 1
ATOM 713 O O . TRP A 1 91 ? 15.622 -5.816 -13.563 1.00 89.69 91 TRP A O 1
ATOM 723 N N . ILE A 1 92 ? 16.061 -4.717 -11.653 1.00 86.25 92 ILE A N 1
ATOM 724 C CA . ILE A 1 92 ? 15.807 -3.369 -12.171 1.00 86.25 92 ILE A CA 1
ATOM 725 C C . ILE A 1 92 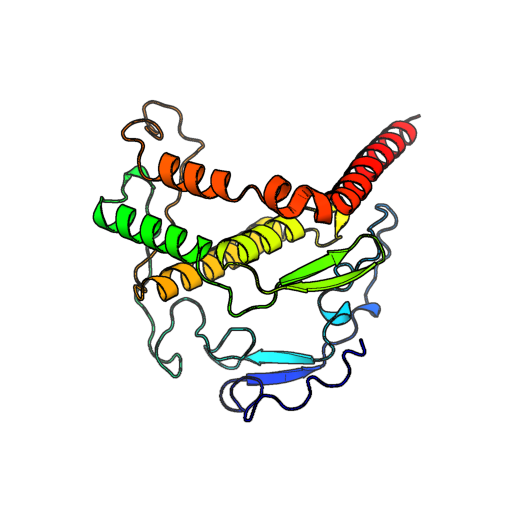? 16.588 -3.042 -13.452 1.00 86.25 92 ILE A C 1
ATOM 727 O O . ILE A 1 92 ? 16.043 -2.393 -14.337 1.00 86.25 92 ILE A O 1
ATOM 731 N N . ASN A 1 93 ? 17.792 -3.592 -13.623 1.00 82.25 93 ASN A N 1
ATOM 732 C CA . ASN A 1 93 ? 18.595 -3.402 -14.836 1.00 82.25 93 ASN A CA 1
ATOM 733 C C . ASN A 1 93 ? 18.059 -4.175 -16.060 1.00 82.25 93 ASN A C 1
ATOM 735 O O . ASN A 1 93 ? 18.504 -3.941 -17.178 1.00 82.25 93 ASN A O 1
ATOM 739 N N . HIS A 1 94 ? 17.109 -5.096 -15.869 1.00 88.06 94 HIS A N 1
ATOM 740 C CA . HIS A 1 94 ? 16.428 -5.849 -16.932 1.00 88.06 94 HIS A CA 1
ATOM 741 C C . HIS A 1 94 ? 15.007 -5.330 -17.223 1.00 88.06 94 HIS A C 1
ATOM 743 O O . HIS A 1 94 ? 14.261 -5.964 -17.975 1.00 88.06 94 HIS A O 1
ATOM 749 N N . VAL A 1 95 ? 14.605 -4.218 -16.602 1.00 88.62 95 VAL A N 1
ATOM 750 C CA . VAL A 1 95 ? 13.324 -3.551 -16.868 1.00 88.62 95 VAL A CA 1
ATOM 751 C C . VAL A 1 95 ? 13.449 -2.767 -18.174 1.00 88.62 95 VAL A C 1
ATOM 753 O O . VAL A 1 95 ? 14.360 -1.954 -18.322 1.00 88.62 95 VAL A O 1
ATOM 756 N N . ASN A 1 96 ? 12.557 -3.017 -19.135 1.00 89.50 96 ASN A N 1
ATOM 757 C CA . ASN A 1 96 ? 12.558 -2.281 -20.405 1.00 89.50 96 ASN A CA 1
ATOM 758 C C . ASN A 1 96 ? 11.842 -0.918 -20.281 1.00 89.50 96 ASN A C 1
ATOM 760 O O . ASN A 1 96 ? 11.218 -0.626 -19.263 1.00 89.50 96 ASN A O 1
ATOM 764 N N . SER A 1 97 ? 11.910 -0.080 -21.321 1.00 88.31 97 SER A N 1
ATOM 765 C CA . SER A 1 97 ? 11.321 1.269 -21.305 1.00 88.31 97 SER A CA 1
ATOM 766 C C . SER A 1 97 ? 9.801 1.283 -21.106 1.00 88.31 97 SER A C 1
ATOM 768 O O . SER A 1 97 ? 9.287 2.148 -20.409 1.00 88.31 97 SER A O 1
ATOM 770 N N . GLU A 1 98 ? 9.068 0.317 -21.661 1.00 91.25 98 GLU A N 1
ATOM 771 C CA . GLU A 1 98 ? 7.609 0.248 -21.498 1.00 91.25 98 GLU A CA 1
ATOM 772 C C . GLU A 1 98 ? 7.220 -0.139 -20.065 1.00 91.25 98 GLU A C 1
ATOM 774 O O . GLU A 1 98 ? 6.307 0.439 -19.473 1.00 91.25 98 GLU A O 1
ATOM 779 N N . GLU A 1 99 ? 7.938 -1.100 -19.482 1.00 92.00 99 GLU A N 1
ATOM 780 C CA . GLU A 1 99 ? 7.771 -1.518 -18.089 1.00 92.00 99 GLU A CA 1
ATOM 781 C C . GLU A 1 99 ? 8.130 -0.380 -17.124 1.00 92.00 99 GLU A C 1
ATOM 783 O O . GLU A 1 99 ? 7.419 -0.146 -16.143 1.00 92.00 99 GLU A O 1
ATOM 788 N N . ALA A 1 100 ? 9.198 0.355 -17.435 1.00 90.00 100 ALA A N 1
ATOM 789 C CA . ALA A 1 100 ? 9.637 1.546 -16.723 1.00 90.00 100 ALA A CA 1
ATOM 790 C C . ALA A 1 100 ? 8.565 2.642 -16.719 1.00 90.00 100 ALA A C 1
ATOM 792 O O . ALA A 1 100 ? 8.162 3.117 -15.655 1.00 90.00 100 ALA A O 1
ATOM 793 N N . ASP A 1 101 ? 8.065 3.011 -17.898 1.00 91.31 101 ASP A N 1
ATOM 794 C CA . ASP A 1 101 ? 7.051 4.051 -18.061 1.00 91.31 101 ASP A CA 1
ATOM 795 C C . ASP A 1 101 ? 5.744 3.675 -17.363 1.00 91.31 101 ASP A C 1
ATOM 797 O O . ASP A 1 101 ? 5.113 4.512 -16.709 1.00 91.31 101 ASP A O 1
ATOM 801 N N . LEU A 1 102 ? 5.349 2.400 -17.440 1.00 94.12 102 LEU A N 1
ATOM 802 C CA . LEU A 1 102 ? 4.175 1.887 -16.744 1.00 94.12 102 LEU A CA 1
ATOM 803 C C . LEU A 1 102 ? 4.330 1.988 -15.219 1.00 94.12 102 LEU A C 1
ATOM 805 O O . LEU A 1 102 ? 3.392 2.412 -14.538 1.00 94.12 102 LEU A O 1
ATOM 809 N N . LEU A 1 103 ? 5.504 1.634 -14.686 1.00 93.12 103 LEU A N 1
ATOM 810 C CA . LEU A 1 103 ? 5.810 1.747 -13.261 1.00 93.12 103 LEU A CA 1
ATOM 811 C C . LEU A 1 103 ? 5.771 3.211 -12.806 1.00 93.12 103 LEU A C 1
ATOM 813 O O . LEU A 1 103 ? 5.073 3.538 -11.846 1.00 93.12 103 LEU A O 1
ATOM 817 N N . LEU A 1 104 ? 6.447 4.108 -13.526 1.00 92.19 104 LEU A N 1
ATOM 818 C CA . LEU A 1 104 ? 6.466 5.539 -13.214 1.00 92.19 104 LEU A CA 1
ATOM 819 C C . LEU A 1 104 ? 5.069 6.160 -13.296 1.00 92.19 104 LEU A C 1
ATOM 821 O O . LEU A 1 104 ? 4.699 6.965 -12.441 1.00 92.19 104 LEU A O 1
ATOM 825 N N . LYS A 1 105 ? 4.255 5.757 -14.278 1.00 94.75 105 LYS A N 1
ATOM 826 C CA . LYS A 1 105 ? 2.847 6.159 -14.372 1.00 94.75 105 LYS A CA 1
ATOM 827 C C . LYS A 1 105 ? 2.055 5.705 -13.146 1.00 94.75 105 LYS A C 1
ATOM 829 O O . LYS A 1 105 ? 1.307 6.508 -12.593 1.00 94.75 105 LYS A O 1
ATOM 834 N N . ALA A 1 106 ? 2.219 4.455 -12.711 1.00 96.56 106 ALA A N 1
ATOM 835 C CA . ALA A 1 106 ? 1.521 3.931 -11.539 1.00 96.56 106 ALA A CA 1
ATOM 836 C C . ALA A 1 106 ? 1.890 4.701 -10.262 1.00 96.56 106 ALA A C 1
ATOM 838 O O . ALA A 1 106 ? 0.998 5.086 -9.508 1.00 96.56 106 ALA A O 1
ATOM 839 N N . PHE A 1 107 ? 3.180 4.987 -10.055 1.00 93.81 107 PHE A N 1
ATOM 840 C CA . PHE A 1 107 ? 3.638 5.797 -8.925 1.00 93.81 107 PHE A CA 1
ATOM 841 C C . PHE A 1 107 ? 3.069 7.215 -8.988 1.00 93.81 107 PHE A C 1
ATOM 843 O O . PHE A 1 107 ? 2.443 7.644 -8.026 1.00 93.81 107 PHE A O 1
ATOM 850 N N . ARG A 1 108 ? 3.173 7.912 -10.128 1.00 92.94 108 ARG A N 1
ATOM 851 C CA . ARG A 1 108 ? 2.597 9.261 -10.299 1.00 92.94 108 ARG A CA 1
ATOM 852 C C . ARG A 1 108 ? 1.102 9.301 -9.984 1.00 92.94 108 ARG A C 1
ATOM 854 O O . ARG A 1 108 ? 0.652 10.220 -9.307 1.00 92.94 108 ARG A O 1
ATOM 861 N N . LEU A 1 109 ? 0.336 8.304 -10.435 1.00 95.81 109 LEU A N 1
ATOM 862 C CA . LEU A 1 109 ? -1.082 8.184 -10.086 1.00 95.81 109 LEU A CA 1
ATOM 863 C C . LEU A 1 109 ? -1.273 7.986 -8.580 1.00 95.81 109 LEU A C 1
ATOM 865 O O . LEU A 1 109 ? -2.101 8.668 -7.986 1.00 95.81 109 LEU A O 1
ATOM 869 N N . ALA A 1 110 ? -0.488 7.110 -7.950 1.00 94.19 110 ALA A N 1
ATOM 870 C CA . ALA A 1 110 ? -0.574 6.867 -6.513 1.00 94.19 110 ALA A CA 1
ATOM 871 C C . ALA A 1 110 ? -0.293 8.126 -5.673 1.00 94.19 110 ALA A C 1
ATOM 873 O O . ALA A 1 110 ? -0.861 8.270 -4.594 1.00 94.19 110 ALA A O 1
ATOM 874 N N . GLN A 1 111 ? 0.543 9.045 -6.162 1.00 89.44 111 GLN A N 1
ATOM 875 C CA . GLN A 1 111 ? 0.831 10.312 -5.480 1.00 89.44 111 GLN A CA 1
ATOM 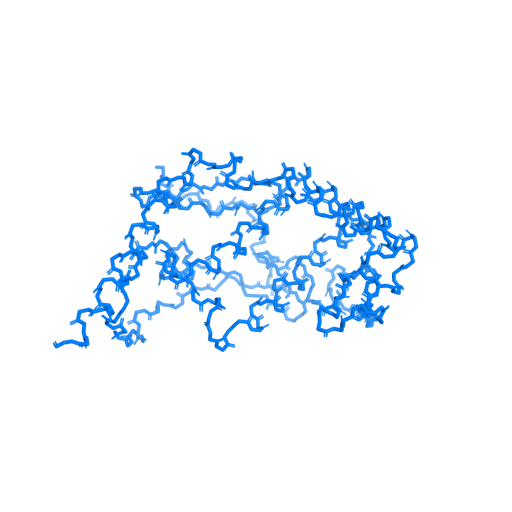876 C C . GLN A 1 111 ? -0.293 11.345 -5.564 1.00 89.44 111 GLN A C 1
ATOM 878 O O . GLN A 1 111 ? -0.339 12.245 -4.737 1.00 89.44 111 GLN A O 1
ATOM 883 N N . HIS A 1 112 ? -1.177 11.249 -6.560 1.00 90.38 112 HIS A N 1
ATOM 884 C CA . HIS A 1 112 ? -2.208 12.265 -6.810 1.00 90.38 112 HIS A CA 1
ATOM 885 C C . HIS A 1 112 ? -3.624 11.768 -6.513 1.00 90.38 112 HIS A C 1
ATOM 887 O O . HIS A 1 112 ? -4.507 12.566 -6.210 1.00 90.38 112 HIS A O 1
ATOM 893 N N . LEU A 1 113 ? -3.861 10.458 -6.608 1.00 94.81 113 LEU A N 1
ATOM 894 C CA . LEU A 1 113 ? -5.166 9.864 -6.354 1.00 94.81 113 LEU A CA 1
ATOM 895 C C . LEU A 1 113 ? -5.343 9.550 -4.872 1.00 94.81 113 LEU A C 1
ATOM 897 O O . LEU A 1 113 ? -4.461 8.979 -4.227 1.00 94.81 113 LEU A O 1
ATOM 901 N N . SER A 1 114 ? -6.514 9.903 -4.347 1.00 93.44 114 SER A N 1
ATOM 902 C CA . SER A 1 114 ? -6.928 9.572 -2.988 1.00 93.44 114 SER A CA 1
ATOM 903 C C . SER A 1 114 ? -7.082 8.063 -2.803 1.00 93.44 114 SER A C 1
ATOM 905 O O . SER A 1 114 ? -7.568 7.360 -3.685 1.00 93.44 114 SER A O 1
ATOM 907 N N . SER A 1 115 ? -6.687 7.575 -1.631 1.00 91.81 115 SER A N 1
ATOM 908 C CA . SER A 1 115 ? -6.939 6.209 -1.192 1.00 91.81 115 SER A CA 1
ATOM 909 C C . SER A 1 115 ? -8.427 6.003 -0.904 1.00 91.81 115 SER A C 1
ATOM 911 O O . SER A 1 115 ? -9.086 6.853 -0.296 1.00 91.81 115 SER A O 1
ATOM 913 N N . ASP A 1 116 ? -8.934 4.826 -1.266 1.00 87.94 116 ASP A N 1
ATOM 914 C CA . ASP A 1 116 ? -10.258 4.353 -0.847 1.00 87.94 116 ASP A CA 1
ATOM 915 C C . ASP A 1 116 ? -10.300 3.998 0.652 1.00 87.94 116 ASP A C 1
ATOM 917 O O . ASP A 1 116 ? -11.372 3.780 1.219 1.00 87.94 116 ASP A O 1
ATOM 921 N N . GLN A 1 117 ? -9.132 3.920 1.300 1.00 86.75 117 GLN A N 1
ATOM 922 C CA . GLN A 1 117 ? -8.985 3.651 2.726 1.00 86.75 117 GLN A CA 1
ATOM 923 C C . GLN A 1 117 ? -8.716 4.951 3.493 1.00 86.75 117 GLN A C 1
ATOM 925 O O . GLN A 1 117 ? -7.916 5.792 3.077 1.00 86.75 117 GLN A O 1
ATOM 930 N N . LEU A 1 118 ? -9.343 5.083 4.663 1.00 88.06 118 LEU A N 1
ATOM 931 C CA . LEU A 1 118 ? -9.001 6.131 5.619 1.00 88.06 118 LEU A CA 1
ATOM 932 C C . LEU A 1 118 ? -7.751 5.724 6.397 1.00 88.06 118 LEU A C 1
ATOM 934 O O . LEU A 1 118 ? -7.672 4.625 6.946 1.00 88.06 118 LEU A O 1
ATOM 938 N N . THR A 1 119 ? -6.787 6.630 6.472 1.00 86.94 119 THR A N 1
ATOM 939 C CA . THR A 1 119 ? -5.578 6.452 7.266 1.00 86.94 119 THR A CA 1
ATOM 940 C C . THR A 1 119 ? -5.840 6.856 8.709 1.00 86.94 119 THR A C 1
ATOM 942 O O . THR A 1 119 ? -6.338 7.951 8.973 1.00 86.94 119 THR A O 1
ATOM 945 N N . LEU A 1 120 ? -5.476 5.975 9.640 1.00 83.19 120 LEU A N 1
ATOM 946 C CA . LEU A 1 120 ? -5.479 6.248 11.073 1.00 83.19 120 LEU A CA 1
ATOM 947 C C . LEU A 1 120 ? -4.217 7.023 11.455 1.00 83.19 120 LEU A C 1
ATOM 949 O O . LEU A 1 120 ? -3.108 6.500 11.332 1.00 83.19 120 LEU A O 1
ATOM 953 N N . LEU A 1 121 ? -4.402 8.244 11.946 1.00 79.06 121 LEU A N 1
ATOM 954 C CA . LEU A 1 121 ? -3.340 9.112 12.436 1.00 79.06 121 LEU A CA 1
ATOM 955 C C . LEU A 1 121 ? -3.523 9.293 13.952 1.00 79.06 121 LEU A C 1
ATOM 957 O O . LEU A 1 121 ? -4.486 9.943 14.367 1.00 79.06 121 LEU A O 1
ATOM 961 N N . PRO A 1 122 ? -2.655 8.722 14.805 1.00 73.50 122 PRO A N 1
ATOM 962 C CA . PRO A 1 122 ? -2.649 9.075 16.214 1.00 73.50 122 PRO A CA 1
ATOM 963 C C . PRO A 1 122 ? -2.219 10.538 16.340 1.00 73.50 122 PRO A C 1
ATOM 965 O O . PRO A 1 122 ? -1.470 11.050 15.509 1.00 73.50 122 PRO A O 1
ATOM 968 N N . ILE A 1 123 ? -2.664 11.207 17.392 1.00 72.31 123 ILE A N 1
ATOM 969 C CA . ILE A 1 123 ? -2.157 12.524 17.780 1.00 72.31 123 ILE A CA 1
ATOM 970 C C . ILE A 1 123 ? -1.671 12.482 19.228 1.00 72.31 123 ILE A C 1
ATOM 972 O O . ILE A 1 123 ? -2.055 11.607 20.003 1.00 72.31 123 ILE A O 1
ATOM 976 N N . ALA A 1 124 ? -0.783 13.408 19.598 1.00 64.25 124 ALA A N 1
ATOM 977 C CA . ALA A 1 124 ? -0.024 13.349 20.854 1.00 64.25 124 ALA A CA 1
ATOM 978 C C . ALA A 1 124 ? -0.881 13.302 22.136 1.00 64.25 124 ALA A C 1
ATOM 980 O O . ALA A 1 124 ? -0.410 12.837 23.169 1.00 64.25 124 ALA A O 1
ATOM 981 N N . ASN A 1 125 ? -2.139 13.746 22.081 1.00 65.50 125 ASN A N 1
ATOM 982 C CA . ASN A 1 125 ? -3.080 13.684 23.202 1.00 65.50 125 ASN A CA 1
ATOM 983 C C . ASN A 1 125 ? -3.826 12.334 23.321 1.00 65.50 125 ASN A C 1
ATOM 985 O O . ASN A 1 125 ? -4.752 12.228 24.122 1.00 65.50 125 ASN A O 1
ATOM 989 N N . GLY A 1 126 ? -3.470 11.330 22.512 1.00 65.94 126 GLY A N 1
ATOM 990 C CA . GLY A 1 126 ? -4.072 9.993 22.516 1.00 65.94 126 GLY A CA 1
ATOM 991 C C . GLY A 1 126 ? -5.324 9.840 21.644 1.00 65.94 126 GLY A C 1
ATOM 992 O O . GLY A 1 126 ? -5.822 8.727 21.490 1.00 65.94 126 GLY A O 1
ATOM 993 N N . ALA A 1 127 ? -5.834 10.921 21.046 1.00 72.25 127 ALA A N 1
ATOM 994 C CA . ALA A 1 127 ? -6.932 10.835 20.087 1.00 72.25 127 ALA A CA 1
ATOM 995 C C . ALA A 1 127 ? -6.452 10.353 18.703 1.00 72.25 127 ALA A C 1
ATOM 997 O O . ALA A 1 127 ? -5.255 10.273 18.420 1.00 72.25 127 ALA A O 1
ATOM 998 N N . ILE A 1 128 ? -7.414 10.028 17.836 1.00 76.94 128 ILE A N 1
ATOM 999 C CA . ILE A 1 128 ? -7.169 9.540 16.477 1.00 76.94 128 ILE A CA 1
ATOM 1000 C C . ILE A 1 128 ? -7.884 10.440 15.478 1.00 76.94 128 ILE A C 1
ATOM 1002 O O . ILE A 1 128 ? -9.084 10.693 15.609 1.00 76.94 128 ILE A O 1
ATOM 1006 N N . GLU A 1 129 ? -7.161 10.867 14.452 1.00 82.31 129 GLU A N 1
ATOM 1007 C CA . GLU A 1 129 ? -7.707 11.484 13.250 1.00 82.31 129 GLU A CA 1
ATOM 1008 C C . GLU A 1 129 ? -7.809 10.417 12.148 1.00 82.31 129 GLU A C 1
ATOM 1010 O O . GLU A 1 129 ? -6.856 9.689 11.871 1.00 82.31 129 GLU A O 1
ATOM 1015 N N . LEU A 1 130 ? -8.979 10.312 11.514 1.00 85.50 130 LEU A N 1
ATOM 1016 C CA . LEU A 1 130 ? -9.152 9.547 10.281 1.00 85.50 130 LEU A CA 1
ATOM 1017 C C . LEU A 1 130 ? -9.020 10.507 9.110 1.00 85.50 130 LEU A C 1
ATOM 1019 O O . LEU A 1 130 ? -9.801 11.454 9.007 1.00 85.50 130 LEU A O 1
ATOM 1023 N N . LYS A 1 131 ? -8.063 10.255 8.218 1.00 86.00 131 LYS A N 1
ATOM 1024 C CA . LYS A 1 131 ? -7.832 11.131 7.071 1.00 86.00 131 LYS A CA 1
ATOM 1025 C C . LYS A 1 131 ? -7.736 10.349 5.775 1.00 86.00 131 LYS A C 1
ATOM 1027 O O . LYS A 1 131 ? -7.054 9.331 5.695 1.00 86.00 131 LYS A O 1
ATOM 1032 N N . GLN A 1 132 ? -8.410 10.852 4.747 1.00 89.81 132 GLN A N 1
ATOM 1033 C CA . GLN A 1 132 ? -8.219 10.370 3.390 1.00 89.81 132 GLN A CA 1
ATOM 1034 C C . GLN A 1 132 ? -6.919 10.965 2.845 1.00 89.81 132 GLN A C 1
ATOM 1036 O O . GLN A 1 132 ? -6.812 12.179 2.674 1.00 89.81 132 GLN A O 1
ATOM 1041 N N . LEU A 1 133 ? -5.921 10.107 2.646 1.00 88.81 133 LEU A N 1
ATOM 1042 C CA . LEU A 1 133 ? -4.627 10.473 2.070 1.00 88.81 133 LEU A CA 1
ATOM 1043 C C . LEU A 1 133 ? -4.575 10.080 0.602 1.00 88.81 133 LEU A C 1
ATOM 1045 O O . LEU A 1 133 ? -5.436 9.335 0.128 1.00 88.81 133 LEU A O 1
ATOM 1049 N N . THR A 1 134 ? -3.548 10.529 -0.110 1.00 91.12 134 THR A N 1
ATOM 1050 C CA . THR A 1 134 ? -3.197 9.905 -1.388 1.00 91.12 134 THR A CA 1
ATOM 1051 C C . THR A 1 134 ? -2.812 8.441 -1.163 1.00 91.12 134 THR A C 1
ATOM 1053 O O . THR A 1 134 ? -2.457 8.034 -0.050 1.00 91.12 134 THR A O 1
ATOM 1056 N N . ILE A 1 135 ? -2.899 7.616 -2.205 1.00 93.19 135 ILE A N 1
ATOM 1057 C CA . ILE A 1 135 ? -2.525 6.199 -2.116 1.00 93.19 135 ILE A CA 1
ATOM 1058 C C . ILE A 1 135 ? -1.078 6.073 -1.636 1.00 93.19 135 ILE A C 1
ATOM 1060 O O . ILE A 1 135 ? -0.799 5.308 -0.718 1.00 93.19 135 ILE A O 1
ATOM 1064 N N . PHE A 1 136 ? -0.160 6.849 -2.207 1.00 89.44 136 PHE A N 1
ATOM 1065 C CA . PHE A 1 136 ? 1.247 6.788 -1.833 1.00 89.44 136 PHE A CA 1
ATOM 1066 C C . PHE A 1 136 ? 1.475 7.194 -0.370 1.00 89.44 136 PHE A C 1
ATOM 1068 O O . PHE A 1 136 ? 2.124 6.453 0.367 1.00 89.44 136 PHE A O 1
ATOM 1075 N N . GLU A 1 137 ? 0.881 8.302 0.089 1.00 86.06 137 GLU A N 1
ATOM 1076 C CA . GLU A 1 137 ? 0.958 8.719 1.498 1.00 86.06 137 GLU A CA 1
ATOM 1077 C C . GLU A 1 137 ? 0.391 7.663 2.449 1.00 86.06 137 GLU A C 1
ATOM 1079 O O . GLU A 1 137 ? 0.967 7.423 3.506 1.00 86.06 137 GLU A O 1
ATOM 1084 N N . HIS A 1 138 ? -0.719 7.013 2.087 1.00 89.69 138 HIS A N 1
ATOM 1085 C CA . HIS A 1 138 ? -1.323 5.958 2.898 1.00 89.69 138 HIS A CA 1
ATOM 1086 C C . HIS A 1 138 ? -0.361 4.781 3.111 1.00 89.69 138 HIS A C 1
ATOM 1088 O O . HIS A 1 138 ? -0.137 4.363 4.248 1.00 89.69 138 HIS A O 1
ATOM 1094 N N . TYR A 1 139 ? 0.247 4.269 2.036 1.00 90.81 139 TYR A N 1
ATOM 1095 C CA . TYR A 1 139 ? 1.205 3.164 2.135 1.00 90.81 139 TYR A CA 1
ATOM 1096 C C . TYR A 1 139 ? 2.480 3.575 2.868 1.00 90.81 139 TYR A C 1
ATOM 1098 O O . TYR A 1 139 ? 2.968 2.833 3.721 1.00 90.81 139 TYR A O 1
ATOM 1106 N N . ALA A 1 140 ? 3.004 4.764 2.584 1.00 85.50 140 ALA A N 1
ATOM 1107 C CA . ALA A 1 140 ? 4.208 5.244 3.238 1.00 85.50 140 ALA A CA 1
ATOM 1108 C C . ALA A 1 140 ? 3.981 5.493 4.741 1.00 85.50 140 ALA A C 1
ATOM 1110 O O . ALA A 1 140 ? 4.834 5.146 5.558 1.00 85.50 140 ALA A O 1
ATOM 1111 N N . TRP A 1 141 ? 2.798 5.981 5.126 1.00 83.44 141 TRP A N 1
ATOM 1112 C CA . TRP A 1 141 ? 2.386 6.090 6.523 1.00 83.44 141 TRP A CA 1
ATOM 1113 C C . TRP A 1 141 ? 2.304 4.728 7.218 1.00 83.44 141 TRP A C 1
ATOM 1115 O O . TRP A 1 141 ? 2.881 4.555 8.289 1.00 83.44 141 TRP A O 1
ATOM 1125 N N . ILE A 1 142 ? 1.631 3.742 6.614 1.00 84.50 142 ILE A N 1
ATOM 1126 C CA . ILE A 1 142 ? 1.531 2.386 7.180 1.00 84.50 142 ILE A CA 1
ATOM 1127 C C . ILE A 1 142 ? 2.923 1.788 7.400 1.00 84.50 142 ILE A C 1
ATOM 1129 O O . ILE A 1 142 ? 3.183 1.200 8.450 1.00 84.50 142 ILE A O 1
ATOM 1133 N N . HIS A 1 143 ? 3.825 1.971 6.435 1.00 84.75 143 HIS A N 1
ATOM 1134 C CA . HIS A 1 143 ? 5.204 1.516 6.548 1.00 84.75 143 HIS A CA 1
ATOM 1135 C C . HIS A 1 143 ? 5.960 2.220 7.675 1.00 84.75 143 HIS A C 1
ATOM 1137 O O . HIS A 1 143 ? 6.591 1.559 8.500 1.00 84.75 143 HIS A O 1
ATOM 1143 N N . TYR A 1 144 ? 5.861 3.548 7.753 1.00 78.44 144 TYR A N 1
ATOM 1144 C CA . TYR A 1 144 ? 6.467 4.327 8.829 1.00 78.44 144 TYR A CA 1
ATOM 1145 C C . TYR A 1 144 ? 5.991 3.838 10.202 1.00 78.44 144 TYR A C 1
ATOM 1147 O O . TYR A 1 144 ? 6.807 3.478 11.051 1.00 78.44 144 TYR A O 1
ATOM 1155 N N . MET A 1 145 ? 4.676 3.715 10.378 1.00 76.25 145 MET A N 1
ATOM 1156 C CA . MET A 1 145 ? 4.054 3.265 11.623 1.00 76.25 145 MET A CA 1
ATOM 1157 C C . MET A 1 145 ? 4.481 1.855 12.031 1.00 76.25 145 MET A C 1
ATOM 1159 O O . MET A 1 145 ? 4.740 1.611 13.208 1.00 76.25 145 MET A O 1
ATOM 1163 N N . ALA A 1 146 ? 4.584 0.929 11.076 1.00 77.00 146 ALA A N 1
ATOM 1164 C CA . ALA A 1 146 ? 5.044 -0.432 11.343 1.00 77.00 146 ALA A CA 1
ATOM 1165 C C . ALA A 1 146 ? 6.534 -0.502 11.721 1.00 77.00 146 ALA A C 1
ATOM 1167 O O . ALA A 1 146 ? 6.927 -1.365 12.507 1.00 77.00 146 ALA A O 1
ATOM 1168 N N . SER A 1 147 ? 7.354 0.405 11.181 1.00 73.31 147 SER A N 1
ATOM 1169 C CA . SER A 1 147 ? 8.797 0.468 11.451 1.00 73.31 147 SER A CA 1
ATOM 1170 C C . SER A 1 147 ? 9.159 1.214 12.744 1.00 73.31 147 SER A C 1
ATOM 1172 O O . SER A 1 147 ? 10.190 0.932 13.352 1.00 73.31 147 SER A O 1
ATOM 1174 N N . ALA A 1 148 ? 8.304 2.127 13.210 1.00 69.62 148 ALA A N 1
ATOM 1175 C CA . ALA A 1 148 ? 8.514 2.933 14.412 1.00 69.62 148 ALA A CA 1
ATOM 1176 C C . ALA A 1 148 ? 8.126 2.175 15.703 1.00 69.62 148 ALA A C 1
ATOM 1178 O O . ALA A 1 148 ? 7.290 2.613 16.497 1.00 69.62 148 ALA A O 1
ATOM 1179 N N . GLU A 1 149 ? 8.758 1.019 15.920 1.00 63.75 149 GLU A N 1
ATOM 1180 C CA . GLU A 1 149 ? 8.501 0.099 17.038 1.00 63.75 149 GLU A CA 1
ATOM 1181 C C . GLU A 1 149 ? 8.597 0.774 18.413 1.00 63.75 149 GLU A C 1
ATOM 1183 O O . GLU A 1 149 ? 7.699 0.615 19.241 1.00 63.75 149 GLU A O 1
ATOM 1188 N N . GLN A 1 150 ? 9.632 1.591 18.628 1.00 58.06 150 GLN A N 1
ATOM 1189 C CA . GLN A 1 150 ? 9.860 2.310 19.889 1.00 58.06 150 GLN A CA 1
ATOM 1190 C C . GLN A 1 150 ? 8.775 3.361 20.194 1.00 58.06 150 GLN A C 1
ATOM 1192 O O . GLN A 1 150 ? 8.669 3.829 21.325 1.00 58.06 150 GLN A O 1
ATOM 1197 N N . CYS A 1 151 ? 7.959 3.719 19.199 1.00 59.00 151 CYS A N 1
ATOM 1198 C CA . CYS A 1 151 ? 6.908 4.725 19.309 1.00 59.00 151 CYS A CA 1
ATOM 1199 C C . CYS A 1 151 ? 5.510 4.123 19.404 1.00 59.00 151 CYS A C 1
ATOM 1201 O O . CYS A 1 151 ? 4.742 4.493 20.287 1.00 59.00 151 CYS A O 1
ATOM 1203 N N . PHE A 1 152 ? 5.167 3.218 18.485 1.00 61.44 152 PHE A N 1
ATOM 1204 C CA . PHE A 1 152 ? 3.794 2.733 18.307 1.00 61.44 152 PHE A CA 1
ATOM 1205 C C . PHE A 1 152 ? 3.616 1.265 18.693 1.00 61.44 152 PHE A C 1
ATOM 1207 O O . PHE A 1 152 ? 2.516 0.735 18.577 1.00 61.44 152 PHE A O 1
ATOM 1214 N N . GLY A 1 153 ? 4.682 0.595 19.141 1.00 56.50 153 GLY A N 1
ATOM 1215 C CA . GLY A 1 153 ? 4.603 -0.762 19.678 1.00 56.50 153 GLY A CA 1
ATOM 1216 C C . GLY A 1 153 ? 4.219 -1.842 18.663 1.00 56.50 153 GLY A C 1
ATOM 1217 O O . GLY A 1 153 ? 3.975 -2.970 19.078 1.00 56.50 153 GLY A O 1
ATOM 1218 N N . MET A 1 154 ? 4.177 -1.528 17.359 1.00 59.22 154 MET A N 1
ATOM 1219 C CA . MET A 1 154 ? 3.803 -2.491 16.315 1.00 59.22 154 MET A CA 1
ATOM 1220 C C . MET A 1 154 ? 4.926 -3.476 15.952 1.00 59.22 154 MET A C 1
ATOM 1222 O O . MET A 1 154 ? 4.637 -4.506 15.366 1.00 59.22 154 MET A O 1
ATOM 1226 N N . GLY A 1 155 ? 6.177 -3.213 16.349 1.00 56.16 155 GLY A N 1
ATOM 1227 C CA . GLY A 1 155 ? 7.240 -4.226 16.451 1.00 56.16 155 GLY A CA 1
ATOM 1228 C C . GLY A 1 155 ? 7.444 -5.167 15.263 1.00 56.16 155 GLY A C 1
ATOM 1229 O O . GLY A 1 155 ? 7.620 -6.364 15.461 1.00 56.16 155 GLY A O 1
ATOM 1230 N N . TYR A 1 156 ? 7.412 -4.647 14.030 1.00 61.75 156 TYR A N 1
ATOM 1231 C CA . TYR A 1 156 ? 7.703 -5.438 12.824 1.00 61.75 156 TYR A CA 1
ATOM 1232 C C . TYR A 1 156 ? 9.083 -5.139 12.225 1.00 61.75 156 TYR A C 1
ATOM 1234 O O . TYR A 1 156 ? 9.579 -5.920 11.417 1.00 61.75 156 TYR A O 1
ATOM 1242 N N . GLY A 1 157 ? 9.697 -4.007 12.590 1.00 59.19 157 GLY A N 1
ATOM 1243 C CA . GLY A 1 157 ? 11.006 -3.583 12.081 1.00 59.19 157 GLY A CA 1
ATOM 1244 C C . GLY A 1 157 ? 12.168 -4.433 12.599 1.00 59.19 157 GLY A C 1
ATOM 1245 O O . GLY A 1 157 ? 13.184 -4.555 11.918 1.00 59.19 157 GLY A O 1
ATOM 1246 N N . THR A 1 158 ? 12.006 -5.055 13.769 1.00 57.31 158 THR A N 1
ATOM 1247 C CA . THR A 1 158 ? 12.981 -5.972 14.357 1.00 57.31 158 THR A CA 1
ATOM 1248 C C . THR A 1 158 ? 12.296 -7.300 14.707 1.00 57.31 158 THR A C 1
ATOM 1250 O O . THR A 1 158 ? 11.144 -7.329 15.126 1.00 57.31 158 THR A O 1
ATOM 1253 N N . GLY A 1 159 ? 12.959 -8.431 14.446 1.00 69.12 159 GLY A N 1
ATOM 1254 C CA . GLY A 1 159 ? 12.432 -9.766 14.766 1.00 69.12 159 GLY A CA 1
ATOM 1255 C C . GLY A 1 159 ? 11.823 -10.555 13.597 1.00 69.12 159 GLY A C 1
ATOM 1256 O O . GLY A 1 159 ? 11.972 -10.225 12.420 1.00 69.12 159 GLY A O 1
ATOM 1257 N N . SER A 1 160 ? 11.164 -11.670 13.930 1.00 76.94 160 SER A N 1
ATOM 1258 C CA . SER A 1 160 ? 10.734 -12.711 12.977 1.00 76.94 160 SER A CA 1
ATOM 1259 C C . SER A 1 160 ? 9.618 -12.280 12.022 1.00 76.94 160 SER A C 1
ATOM 1261 O O . SER A 1 160 ? 9.438 -12.892 10.967 1.00 76.94 160 SER A O 1
ATOM 1263 N N . ALA A 1 161 ? 8.884 -11.221 12.365 1.00 79.69 161 ALA A N 1
ATOM 1264 C CA . ALA A 1 161 ? 7.786 -10.706 11.559 1.00 79.69 161 ALA A CA 1
ATOM 1265 C C . ALA A 1 161 ? 8.239 -9.735 10.452 1.00 79.69 161 ALA A C 1
ATOM 1267 O O . ALA A 1 161 ? 7.473 -9.475 9.525 1.00 79.69 161 ALA A O 1
ATOM 1268 N N . PHE A 1 162 ? 9.487 -9.251 10.484 1.00 83.00 162 PHE A N 1
ATOM 1269 C CA . PHE A 1 162 ? 10.044 -8.368 9.456 1.00 83.00 162 PHE A CA 1
ATOM 1270 C C . PHE A 1 162 ? 9.848 -8.891 8.018 1.00 83.00 162 PHE A C 1
ATOM 1272 O O . PHE A 1 162 ? 9.253 -8.178 7.201 1.00 83.00 162 PHE A O 1
ATOM 1279 N N . PRO A 1 163 ? 10.276 -10.120 7.655 1.00 88.06 163 PRO A N 1
ATOM 1280 C CA . PRO A 1 163 ? 10.147 -10.596 6.278 1.00 88.06 163 PRO A CA 1
ATOM 1281 C C . PRO A 1 163 ? 8.690 -10.826 5.857 1.00 88.06 163 PRO A C 1
ATOM 1283 O O . PRO A 1 163 ? 8.334 -10.569 4.706 1.00 88.06 163 PRO A O 1
ATOM 1286 N N . THR A 1 164 ? 7.832 -11.305 6.761 1.00 89.25 164 THR A N 1
ATOM 1287 C CA . THR A 1 164 ? 6.424 -11.588 6.448 1.00 89.25 164 THR A CA 1
ATOM 1288 C C . THR A 1 164 ? 5.619 -10.302 6.289 1.00 89.25 164 THR A C 1
ATOM 1290 O O . THR A 1 164 ? 4.849 -10.194 5.332 1.00 89.25 164 THR A O 1
ATOM 1293 N N . TRP A 1 165 ? 5.856 -9.305 7.145 1.00 88.31 165 TRP A N 1
ATOM 1294 C CA . TRP A 1 165 ? 5.233 -7.987 7.056 1.00 88.31 165 TRP A CA 1
ATOM 1295 C C . TRP A 1 165 ? 5.621 -7.276 5.755 1.00 88.31 165 TRP A C 1
ATOM 1297 O O . TRP A 1 165 ? 4.746 -6.886 4.981 1.00 88.31 165 TRP A O 1
ATOM 1307 N N . ASN A 1 166 ? 6.921 -7.209 5.439 1.00 90.88 166 ASN A N 1
ATOM 1308 C CA . ASN A 1 166 ? 7.401 -6.583 4.202 1.00 90.88 166 ASN A CA 1
ATOM 1309 C C . ASN A 1 166 ? 6.869 -7.296 2.952 1.00 90.88 166 ASN A C 1
ATOM 1311 O O . ASN A 1 166 ? 6.492 -6.652 1.972 1.00 90.88 166 ASN A O 1
ATOM 1315 N N . ARG A 1 167 ? 6.778 -8.632 2.977 1.00 92.94 167 ARG A N 1
ATOM 1316 C CA . ARG A 1 167 ? 6.178 -9.396 1.877 1.00 92.94 167 ARG A CA 1
ATOM 1317 C C . ARG A 1 167 ? 4.709 -9.029 1.672 1.00 92.94 167 ARG A C 1
ATOM 1319 O O . ARG A 1 167 ? 4.306 -8.821 0.528 1.00 92.94 167 ARG A O 1
ATOM 1326 N N . ALA A 1 168 ? 3.923 -8.961 2.746 1.00 91.56 168 ALA A N 1
ATOM 1327 C CA . ALA A 1 168 ? 2.513 -8.587 2.679 1.00 91.56 168 ALA A CA 1
ATOM 1328 C C . ALA A 1 168 ? 2.338 -7.149 2.164 1.00 91.56 168 ALA A C 1
ATOM 1330 O O . ALA A 1 168 ? 1.566 -6.928 1.231 1.00 91.56 168 ALA A O 1
ATOM 1331 N N . PHE A 1 169 ? 3.126 -6.208 2.691 1.00 92.88 169 PHE A N 1
ATOM 1332 C CA . PHE A 1 169 ? 3.149 -4.814 2.254 1.00 92.88 169 PHE A CA 1
ATOM 1333 C C . PHE A 1 169 ? 3.424 -4.689 0.750 1.00 92.88 169 PHE A C 1
ATOM 1335 O O . PHE A 1 169 ? 2.634 -4.089 0.021 1.00 92.88 169 PHE A O 1
ATOM 1342 N N . LEU A 1 170 ? 4.498 -5.319 0.258 1.00 94.88 170 LEU A N 1
ATOM 1343 C CA . LEU A 1 170 ? 4.869 -5.274 -1.159 1.00 94.88 170 LEU A CA 1
ATOM 1344 C C . LEU A 1 170 ? 3.804 -5.907 -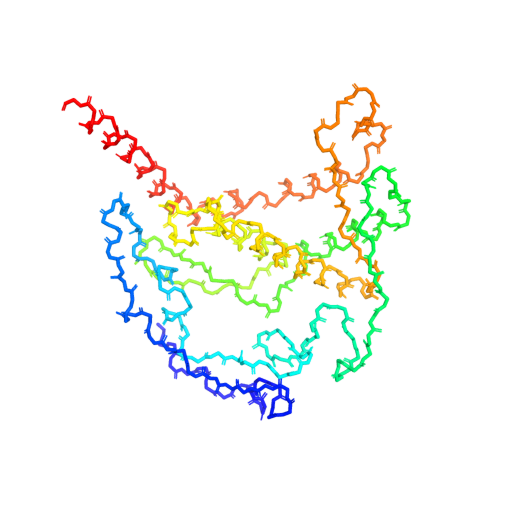2.060 1.00 94.88 170 LEU A C 1
ATOM 1346 O O . LEU A 1 170 ? 3.554 -5.400 -3.148 1.00 94.88 170 LEU A O 1
ATOM 1350 N N . LEU A 1 171 ? 3.185 -7.015 -1.638 1.00 93.56 171 LEU A N 1
ATOM 1351 C CA . LEU A 1 171 ? 2.100 -7.649 -2.397 1.00 93.56 171 LEU A CA 1
ATOM 1352 C C . LEU A 1 171 ? 0.878 -6.733 -2.503 1.00 93.56 171 LEU A C 1
ATOM 1354 O O . LEU A 1 171 ? 0.306 -6.593 -3.585 1.00 93.56 171 LEU A O 1
ATOM 1358 N N . GLN A 1 172 ? 0.491 -6.096 -1.399 1.00 92.75 172 GLN A N 1
ATOM 1359 C CA . GLN A 1 172 ? -0.661 -5.204 -1.374 1.00 92.75 172 GLN A CA 1
ATOM 1360 C C . GLN A 1 172 ? -0.396 -3.932 -2.188 1.00 92.75 172 GLN A C 1
ATOM 1362 O O . GLN A 1 172 ? -1.247 -3.521 -2.976 1.00 92.75 172 GLN A O 1
ATOM 1367 N N . PHE A 1 173 ? 0.787 -3.332 -2.043 1.00 94.69 173 PHE A N 1
ATOM 1368 C CA . PHE A 1 173 ? 1.161 -2.128 -2.779 1.00 94.69 173 PHE A CA 1
ATOM 1369 C C . PHE A 1 173 ? 1.269 -2.391 -4.285 1.00 94.69 173 PHE A C 1
ATOM 1371 O O . PHE A 1 173 ? 0.667 -1.670 -5.076 1.00 94.69 173 PHE A O 1
ATOM 1378 N N . GLU A 1 174 ? 1.934 -3.478 -4.694 1.00 95.50 174 GLU A N 1
ATOM 1379 C CA . GLU A 1 174 ? 2.025 -3.891 -6.101 1.00 95.50 174 GLU A CA 1
ATOM 1380 C C . GLU A 1 174 ? 0.640 -4.134 -6.720 1.00 95.50 174 GLU A C 1
ATOM 1382 O O . GLU A 1 174 ? 0.382 -3.706 -7.846 1.00 95.50 174 GLU A O 1
ATOM 1387 N N . SER A 1 175 ? -0.274 -4.780 -5.985 1.00 92.88 175 SER A N 1
ATOM 1388 C CA . SER A 1 175 ? -1.658 -4.991 -6.432 1.00 92.88 175 SER A CA 1
ATOM 1389 C C . SER A 1 175 ? -2.401 -3.668 -6.636 1.00 92.88 175 SER A C 1
ATOM 1391 O O . SER A 1 175 ? -3.071 -3.473 -7.653 1.00 92.88 175 SER A O 1
ATOM 1393 N N . THR A 1 176 ? -2.249 -2.722 -5.708 1.00 94.31 176 THR A N 1
ATOM 1394 C CA . THR A 1 176 ? -2.846 -1.387 -5.825 1.00 94.31 176 THR A CA 1
ATOM 1395 C C . THR A 1 176 ? -2.287 -0.621 -7.021 1.00 94.31 176 THR A C 1
ATOM 1397 O O . THR A 1 176 ? -3.071 -0.127 -7.829 1.00 94.31 176 THR A O 1
ATOM 1400 N N . LEU A 1 177 ? -0.966 -0.600 -7.215 1.00 96.00 177 LEU A N 1
ATOM 1401 C CA . LEU A 1 177 ? -0.346 0.023 -8.389 1.00 96.00 177 LEU A CA 1
ATOM 1402 C C . LEU A 1 177 ? -0.856 -0.591 -9.698 1.00 96.00 177 LEU A C 1
ATOM 1404 O O . LEU A 1 177 ? -1.233 0.138 -10.613 1.00 96.00 177 LEU A O 1
ATOM 1408 N N . ALA A 1 178 ? -0.931 -1.922 -9.773 1.00 94.56 178 ALA A N 1
ATOM 1409 C CA . ALA A 1 178 ? -1.442 -2.634 -10.940 1.00 94.56 178 ALA A CA 1
ATOM 1410 C C . ALA A 1 178 ? -2.899 -2.259 -11.270 1.00 94.56 178 ALA A C 1
ATOM 1412 O O . ALA A 1 178 ? -3.243 -2.103 -12.444 1.00 94.56 178 ALA A O 1
ATOM 1413 N N . ARG A 1 179 ? -3.751 -2.075 -10.251 1.00 92.56 179 ARG A N 1
ATOM 1414 C CA . ARG A 1 179 ? -5.135 -1.606 -10.432 1.00 92.56 179 ARG A CA 1
ATOM 1415 C C . ARG A 1 179 ? -5.200 -0.172 -10.948 1.00 92.56 179 ARG A C 1
ATOM 1417 O O . ARG A 1 179 ? -5.993 0.085 -11.849 1.00 92.56 179 ARG A O 1
ATOM 1424 N N . LEU A 1 180 ? -4.354 0.732 -10.444 1.00 95.31 180 LEU A N 1
ATOM 1425 C CA . LEU A 1 180 ? -4.347 2.141 -10.870 1.00 95.31 180 LEU A CA 1
ATOM 1426 C C . LEU A 1 180 ? -4.102 2.298 -12.371 1.00 95.31 180 LEU A C 1
ATOM 1428 O O . LEU A 1 180 ? -4.715 3.143 -13.018 1.00 95.31 180 LEU A O 1
ATOM 1432 N N . VAL A 1 181 ? -3.223 1.469 -12.934 1.00 96.81 181 VAL A N 1
ATOM 1433 C CA . VAL A 1 181 ? -2.925 1.475 -14.373 1.00 96.81 181 VAL A CA 1
ATOM 1434 C C . VAL A 1 181 ? -3.740 0.455 -15.169 1.00 96.81 181 VAL A C 1
ATOM 1436 O O . VAL A 1 181 ? -3.511 0.315 -16.368 1.00 96.81 181 VAL A O 1
ATOM 1439 N N . GLN A 1 182 ? -4.668 -0.259 -14.521 1.00 94.00 182 GLN A N 1
ATOM 1440 C CA . GLN A 1 182 ? -5.461 -1.351 -15.104 1.00 94.00 182 GLN A CA 1
ATOM 1441 C C . GLN A 1 182 ? -4.599 -2.406 -15.819 1.00 94.00 182 GLN A C 1
ATOM 1443 O O . GLN A 1 182 ? -5.014 -3.023 -16.799 1.00 94.00 182 GLN A O 1
ATOM 1448 N N . ASN A 1 183 ? -3.381 -2.625 -15.323 1.00 93.38 183 ASN A N 1
ATOM 1449 C CA . ASN A 1 183 ? -2.439 -3.576 -15.886 1.00 93.38 183 ASN A CA 1
ATOM 1450 C C . ASN A 1 183 ? -1.986 -4.550 -14.803 1.00 93.38 183 ASN A C 1
ATOM 1452 O O . ASN A 1 183 ? -1.066 -4.298 -14.025 1.00 93.38 183 ASN A O 1
ATOM 1456 N N . HIS A 1 184 ? -2.635 -5.709 -14.790 1.00 88.88 184 HIS A N 1
ATOM 1457 C CA . HIS A 1 184 ? -2.357 -6.763 -13.829 1.00 88.88 184 HIS A CA 1
ATOM 1458 C C . HIS A 1 184 ? -1.006 -7.465 -14.038 1.00 88.88 184 HIS A C 1
ATOM 1460 O O . HIS A 1 184 ? -0.605 -8.223 -13.157 1.00 88.88 184 HIS A O 1
ATOM 1466 N N . SER A 1 185 ? -0.293 -7.207 -15.137 1.00 89.88 185 SER A N 1
ATOM 1467 C CA . SER A 1 185 ? 1.069 -7.704 -15.367 1.00 89.88 185 SER A CA 1
ATOM 1468 C C . SER A 1 185 ? 2.142 -6.845 -14.693 1.00 89.88 185 SER A C 1
ATOM 1470 O O . SER A 1 185 ? 3.287 -7.279 -14.627 1.00 89.88 185 SER A O 1
ATOM 1472 N N . LEU A 1 186 ? 1.789 -5.665 -14.158 1.00 93.75 186 LEU A N 1
ATOM 1473 C CA . LEU A 1 186 ? 2.719 -4.820 -13.407 1.00 93.75 186 LEU A CA 1
ATOM 1474 C C . LEU A 1 186 ? 3.312 -5.588 -12.216 1.00 93.75 186 LEU A C 1
ATOM 1476 O O . LEU A 1 186 ? 2.590 -6.247 -11.452 1.00 93.75 186 LEU A O 1
ATOM 1480 N N . THR A 1 187 ? 4.629 -5.450 -12.061 1.00 94.12 187 THR A N 1
ATOM 1481 C CA . THR A 1 187 ? 5.425 -5.980 -10.950 1.00 94.12 187 THR A CA 1
ATOM 1482 C C . THR A 1 187 ? 6.412 -4.940 -10.452 1.00 94.12 187 THR A C 1
ATOM 1484 O O . THR A 1 187 ? 7.002 -4.223 -11.258 1.00 94.12 187 THR A O 1
ATOM 1487 N N . LEU A 1 188 ? 6.661 -4.918 -9.146 1.00 94.31 188 LEU A N 1
ATOM 1488 C CA . LEU A 1 188 ? 7.771 -4.170 -8.572 1.00 94.31 188 LEU A CA 1
ATOM 1489 C C . LEU A 1 188 ? 9.095 -4.863 -8.940 1.00 94.31 188 LEU A C 1
ATOM 1491 O O . LEU A 1 188 ? 9.225 -6.069 -8.701 1.00 94.31 188 LEU A O 1
ATOM 1495 N N . PRO A 1 189 ? 10.080 -4.149 -9.512 1.00 92.88 189 PRO A N 1
ATOM 1496 C CA . PRO A 1 189 ? 11.406 -4.711 -9.720 1.00 92.88 189 PRO A CA 1
ATOM 1497 C C . PRO A 1 189 ? 12.134 -4.885 -8.382 1.00 92.88 189 PRO A C 1
ATOM 1499 O O . PRO A 1 189 ? 11.762 -4.293 -7.368 1.00 92.88 189 PRO A O 1
ATOM 1502 N N . TYR A 1 190 ? 13.192 -5.689 -8.381 1.00 90.56 190 TYR A N 1
ATOM 1503 C CA . TYR A 1 190 ? 14.111 -5.795 -7.252 1.00 90.56 190 TYR A CA 1
ATOM 1504 C C . TYR A 1 190 ? 15.494 -5.264 -7.630 1.00 90.56 190 TYR A C 1
ATOM 1506 O O . TYR A 1 190 ? 15.867 -5.200 -8.805 1.00 90.56 190 TYR A O 1
ATOM 1514 N N . TRP A 1 191 ? 16.280 -4.923 -6.614 1.00 86.81 191 TRP A N 1
ATOM 1515 C CA . TRP A 1 191 ? 17.639 -4.430 -6.779 1.00 86.81 191 TRP A CA 1
ATOM 1516 C C . TRP A 1 191 ? 18.631 -5.273 -5.978 1.00 86.81 191 TRP A C 1
ATOM 1518 O O . TRP A 1 191 ? 18.466 -5.481 -4.776 1.00 86.81 191 TRP A O 1
ATOM 1528 N N . PHE A 1 192 ? 19.670 -5.759 -6.658 1.00 86.06 192 PHE A N 1
ATOM 1529 C CA . PHE A 1 192 ? 20.794 -6.453 -6.041 1.00 86.06 192 PHE A CA 1
ATOM 1530 C C . PHE A 1 192 ? 21.789 -5.456 -5.437 1.00 86.06 192 PHE A C 1
ATOM 1532 O O . PHE A 1 192 ? 22.886 -5.271 -5.946 1.00 86.06 192 PHE A O 1
ATOM 1539 N N . TRP A 1 193 ? 21.412 -4.810 -4.338 1.00 82.12 193 TRP A N 1
ATOM 1540 C CA . TRP A 1 193 ? 22.224 -3.790 -3.655 1.00 82.12 193 TRP A CA 1
ATOM 1541 C C . TRP A 1 193 ? 23.580 -4.287 -3.126 1.00 82.12 193 TRP A C 1
ATOM 1543 O O . TRP A 1 193 ? 24.455 -3.481 -2.834 1.00 82.12 193 TRP A O 1
ATOM 1553 N N . PHE A 1 194 ? 23.766 -5.603 -2.999 1.00 82.69 194 PHE A N 1
ATOM 1554 C CA . PHE A 1 194 ? 25.012 -6.215 -2.528 1.00 82.69 194 PHE A CA 1
ATOM 1555 C C . PHE A 1 194 ? 26.045 -6.451 -3.639 1.00 82.69 194 PHE A C 1
ATOM 1557 O O . PHE A 1 194 ? 27.187 -6.788 -3.334 1.00 82.69 194 PHE A O 1
ATOM 1564 N N . ILE A 1 195 ? 25.659 -6.330 -4.914 1.00 81.81 195 ILE A N 1
ATOM 1565 C CA . ILE A 1 195 ? 26.603 -6.449 -6.028 1.00 81.81 195 ILE A CA 1
ATOM 1566 C C . ILE A 1 195 ? 27.305 -5.089 -6.178 1.00 81.81 195 ILE A C 1
ATOM 1568 O O . ILE A 1 195 ? 26.611 -4.074 -6.301 1.00 81.81 195 ILE A O 1
ATOM 1572 N N . PRO A 1 196 ? 28.647 -5.033 -6.135 1.00 79.19 196 PRO A N 1
ATOM 1573 C CA . PRO A 1 196 ? 29.385 -3.791 -6.318 1.00 79.19 196 PRO A CA 1
ATOM 1574 C C . PRO A 1 196 ? 29.406 -3.357 -7.790 1.00 79.19 196 PRO A C 1
ATOM 1576 O O . PRO A 1 196 ? 29.204 -4.153 -8.707 1.00 79.19 196 PRO A O 1
ATOM 1579 N N . GLU A 1 197 ? 29.698 -2.081 -8.020 1.00 77.75 197 GLU A N 1
ATOM 1580 C CA . GLU A 1 197 ? 30.081 -1.589 -9.347 1.00 77.75 197 GLU A CA 1
ATOM 1581 C C . GLU A 1 197 ? 31.386 -2.281 -9.810 1.00 77.75 197 GLU A C 1
ATOM 1583 O O . GLU A 1 197 ? 32.254 -2.550 -8.970 1.00 77.75 197 GLU A O 1
ATOM 1588 N N . PRO A 1 198 ? 31.571 -2.572 -11.114 1.00 75.88 198 PRO A N 1
ATOM 1589 C CA . PRO A 1 198 ? 30.720 -2.203 -12.255 1.00 75.88 198 PRO A CA 1
ATOM 1590 C C . PRO A 1 198 ? 29.615 -3.226 -12.594 1.00 75.88 198 PRO A C 1
ATOM 1592 O O . PRO A 1 198 ? 28.851 -3.015 -13.533 1.00 75.88 198 PRO A O 1
ATOM 1595 N N . ASP A 1 199 ? 29.533 -4.344 -11.866 1.00 76.38 199 ASP A N 1
ATOM 1596 C CA . ASP A 1 199 ? 28.621 -5.463 -12.172 1.00 76.38 199 ASP A CA 1
ATOM 1597 C C . ASP A 1 199 ? 27.162 -5.177 -11.776 1.00 76.38 199 ASP A C 1
ATOM 1599 O O . ASP A 1 199 ? 26.227 -5.875 -12.180 1.00 76.38 199 ASP A O 1
ATOM 1603 N N . ASN A 1 200 ? 26.956 -4.115 -11.002 1.00 72.69 200 ASN A N 1
ATOM 1604 C CA . ASN A 1 200 ? 25.661 -3.559 -10.657 1.00 72.69 200 ASN A CA 1
ATOM 1605 C C . ASN A 1 200 ? 25.619 -2.104 -11.094 1.00 72.69 200 ASN A C 1
ATOM 1607 O O . ASN A 1 200 ? 25.721 -1.243 -10.228 1.00 72.69 200 ASN A O 1
ATOM 1611 N N . PRO A 1 201 ? 25.458 -1.817 -12.396 1.00 66.75 201 PRO A N 1
ATOM 1612 C CA . PRO A 1 201 ? 25.366 -0.455 -12.894 1.00 66.75 201 PRO A CA 1
ATOM 1613 C C . PRO A 1 201 ? 24.003 0.123 -12.505 1.00 66.75 201 PRO A C 1
ATOM 1615 O O . PRO A 1 201 ? 23.139 0.361 -13.345 1.00 66.75 201 PRO A O 1
ATOM 1618 N N . VAL A 1 202 ? 23.785 0.354 -11.211 1.00 60.16 202 VAL A N 1
ATOM 1619 C CA . VAL A 1 202 ? 22.619 1.076 -10.666 1.00 60.16 202 VAL A CA 1
ATOM 1620 C C . VAL A 1 202 ? 22.607 2.515 -11.198 1.00 60.16 202 VAL A C 1
ATOM 1622 O O . VAL A 1 202 ? 21.594 3.207 -11.165 1.00 60.16 202 VAL A O 1
ATOM 1625 N N . VAL A 1 203 ? 23.750 2.935 -11.741 1.00 55.16 203 VAL A N 1
ATOM 1626 C CA . VAL A 1 203 ? 24.139 4.300 -12.075 1.00 55.16 203 VAL A CA 1
ATOM 1627 C C . VAL A 1 203 ? 24.321 4.485 -13.600 1.00 55.16 203 VAL A C 1
ATOM 1629 O O . VAL A 1 203 ? 24.644 5.573 -14.066 1.00 55.16 203 VAL A O 1
ATOM 1632 N N . GLY A 1 204 ? 24.086 3.447 -14.418 1.00 46.97 204 GLY A N 1
ATOM 1633 C CA . GLY A 1 204 ? 24.453 3.444 -15.845 1.00 46.97 204 GLY A CA 1
ATOM 1634 C C . GLY A 1 204 ? 23.455 4.067 -16.835 1.00 46.97 204 GLY A C 1
ATOM 1635 O O . GLY A 1 204 ? 23.841 4.346 -17.964 1.00 46.97 204 GLY A O 1
ATOM 1636 N N . ASN A 1 205 ? 22.190 4.283 -16.451 1.00 50.25 205 ASN A N 1
ATOM 1637 C CA . ASN A 1 205 ? 21.179 5.020 -17.236 1.00 50.25 205 ASN A CA 1
ATOM 1638 C C . ASN A 1 205 ? 19.990 5.421 -16.332 1.00 50.25 205 ASN A C 1
ATOM 1640 O O . ASN A 1 205 ? 18.898 4.851 -16.376 1.00 50.25 205 ASN A O 1
ATOM 1644 N N . PHE A 1 206 ? 20.242 6.398 -15.457 1.00 60.25 206 PHE A N 1
ATOM 1645 C CA . PHE A 1 206 ? 19.329 6.960 -14.453 1.00 60.25 206 PHE A CA 1
ATOM 1646 C C . PHE A 1 206 ? 18.031 7.561 -15.016 1.00 60.25 206 PHE A C 1
ATOM 1648 O O . PHE A 1 206 ? 17.932 8.767 -15.230 1.00 60.25 206 PHE A O 1
ATOM 1655 N N . THR A 1 207 ? 16.973 6.767 -15.144 1.00 63.75 207 THR A N 1
ATOM 1656 C CA . THR A 1 207 ? 15.617 7.341 -15.221 1.00 63.75 207 THR A CA 1
ATOM 1657 C C . THR A 1 207 ? 14.700 6.769 -14.163 1.00 63.75 207 THR A C 1
ATOM 1659 O O . THR A 1 207 ? 14.142 7.541 -13.402 1.00 63.75 207 THR A O 1
ATOM 1662 N N . ILE A 1 208 ? 14.582 5.447 -14.030 1.00 74.06 208 ILE A N 1
ATOM 1663 C CA . ILE A 1 208 ? 13.582 4.855 -13.128 1.00 74.06 208 ILE A CA 1
ATOM 1664 C C . ILE A 1 208 ? 13.901 5.144 -11.663 1.00 74.06 208 ILE A C 1
ATOM 1666 O O . ILE A 1 208 ? 13.054 5.696 -10.975 1.00 74.06 208 ILE A O 1
ATOM 1670 N N . PHE A 1 209 ? 15.105 4.812 -11.183 1.00 73.31 209 PHE A N 1
ATOM 1671 C CA . PHE A 1 209 ? 15.475 5.065 -9.786 1.00 73.31 209 PHE A CA 1
ATOM 1672 C C . PHE A 1 209 ? 15.454 6.552 -9.454 1.00 73.31 209 PHE A C 1
ATOM 1674 O O . PHE A 1 209 ? 14.764 6.935 -8.523 1.00 73.31 209 PHE A O 1
ATOM 1681 N N . ALA A 1 210 ? 16.127 7.388 -10.250 1.00 74.69 210 ALA A N 1
ATOM 1682 C CA . ALA A 1 210 ? 16.130 8.834 -10.036 1.00 74.69 210 ALA A CA 1
ATOM 1683 C C . ALA A 1 210 ? 14.721 9.440 -10.105 1.00 74.69 210 ALA A C 1
ATOM 1685 O O . ALA A 1 210 ? 14.403 10.330 -9.327 1.00 74.69 210 ALA A O 1
ATOM 1686 N N . ALA A 1 211 ? 13.855 8.964 -11.005 1.00 78.25 211 ALA A N 1
ATOM 1687 C CA . ALA A 1 211 ? 12.480 9.441 -11.073 1.00 78.25 211 ALA A CA 1
ATOM 1688 C C . ALA A 1 211 ? 11.654 8.954 -9.882 1.00 78.25 211 ALA A C 1
ATOM 1690 O O . ALA A 1 211 ? 10.873 9.734 -9.357 1.00 78.25 211 ALA A O 1
ATOM 1691 N N . LEU A 1 212 ? 11.808 7.703 -9.442 1.00 76.56 212 LEU A N 1
ATOM 1692 C CA . LEU A 1 212 ? 11.132 7.195 -8.247 1.00 76.56 212 LEU A CA 1
ATOM 1693 C C . LEU A 1 212 ? 11.605 7.916 -6.979 1.00 76.56 212 LEU A C 1
ATOM 1695 O O . LEU A 1 212 ? 10.776 8.227 -6.131 1.00 76.56 212 LEU A O 1
ATOM 1699 N N . ASP A 1 213 ? 12.898 8.218 -6.880 1.00 75.62 213 ASP A N 1
ATOM 1700 C CA . ASP A 1 213 ? 13.500 8.955 -5.768 1.00 75.62 213 ASP A CA 1
ATOM 1701 C C . ASP A 1 213 ? 13.023 10.413 -5.760 1.00 75.62 213 ASP A C 1
ATOM 1703 O O . ASP A 1 213 ? 12.458 10.878 -4.777 1.00 75.62 213 ASP A O 1
ATOM 1707 N N . ALA A 1 214 ? 13.069 11.093 -6.910 1.00 77.44 214 ALA A N 1
ATOM 1708 C CA . ALA A 1 214 ? 12.524 12.442 -7.057 1.00 77.44 214 ALA A CA 1
ATOM 1709 C C . ALA A 1 214 ? 11.016 12.506 -6.762 1.00 77.44 214 ALA A C 1
ATOM 1711 O O . ALA A 1 214 ? 10.529 13.490 -6.206 1.00 77.44 214 ALA A O 1
ATOM 1712 N N . LEU A 1 215 ? 10.262 11.464 -7.131 1.00 73.38 215 LEU A N 1
ATOM 1713 C CA . LEU A 1 215 ? 8.856 11.328 -6.761 1.00 73.38 215 LEU A CA 1
ATOM 1714 C C . LEU A 1 215 ? 8.721 11.180 -5.236 1.00 73.38 215 LEU A C 1
ATOM 1716 O O . LEU A 1 215 ? 7.888 11.862 -4.642 1.00 73.38 215 LEU A O 1
ATOM 1720 N N . ALA A 1 216 ? 9.528 10.338 -4.588 1.00 69.44 216 ALA A N 1
ATOM 1721 C CA . ALA A 1 216 ? 9.498 10.162 -3.137 1.00 69.44 216 ALA A CA 1
ATOM 1722 C C . ALA A 1 216 ? 9.854 11.457 -2.378 1.00 69.44 216 ALA A C 1
ATOM 1724 O O . ALA A 1 216 ? 9.156 11.813 -1.425 1.00 69.44 216 ALA A O 1
ATOM 1725 N N . ASP A 1 217 ? 10.861 12.199 -2.841 1.00 69.06 217 ASP A N 1
ATOM 1726 C CA . ASP A 1 217 ? 11.322 13.454 -2.235 1.00 69.06 217 ASP A CA 1
ATOM 1727 C C . ASP A 1 217 ? 10.254 14.552 -2.237 1.00 69.06 217 ASP A C 1
ATOM 1729 O O . ASP A 1 217 ? 10.099 15.278 -1.253 1.00 69.06 217 ASP A O 1
ATOM 1733 N N . GLN A 1 218 ? 9.451 14.642 -3.303 1.00 67.00 218 GLN A N 1
ATOM 1734 C CA . GLN A 1 218 ? 8.329 15.589 -3.381 1.00 67.00 218 GLN A CA 1
ATOM 1735 C C . GLN A 1 218 ? 7.281 15.375 -2.283 1.00 67.00 218 GLN A C 1
ATOM 1737 O O . GLN A 1 218 ? 6.497 16.276 -1.988 1.00 67.00 218 GLN A O 1
ATOM 1742 N N . MET A 1 219 ? 7.250 14.185 -1.685 1.00 59.62 219 MET A N 1
ATOM 1743 C CA . MET A 1 219 ? 6.225 13.778 -0.734 1.00 59.62 219 MET A CA 1
ATOM 1744 C C . MET A 1 219 ? 6.708 13.736 0.708 1.00 59.62 219 MET A C 1
ATOM 1746 O O . MET A 1 219 ? 5.973 13.186 1.527 1.00 59.62 219 MET A O 1
ATOM 1750 N N . SER A 1 220 ? 7.904 14.270 1.016 1.00 55.69 220 SER A N 1
ATOM 1751 C CA . SER A 1 220 ? 8.535 14.225 2.343 1.00 55.69 220 SER A CA 1
ATOM 1752 C C . SER A 1 220 ? 7.497 14.285 3.461 1.00 55.69 220 SER A C 1
ATOM 1754 O O . SER A 1 220 ? 6.989 15.346 3.820 1.00 55.69 220 SER A O 1
ATOM 1756 N N . ILE A 1 221 ? 7.150 13.111 3.998 1.00 52.78 221 ILE A N 1
ATOM 1757 C CA . ILE A 1 221 ? 6.025 12.961 4.927 1.00 52.78 221 ILE A CA 1
ATOM 1758 C C . ILE A 1 221 ? 6.316 13.787 6.169 1.00 52.78 221 ILE A C 1
ATOM 1760 O O . ILE A 1 221 ? 5.451 14.478 6.689 1.00 52.78 221 ILE A O 1
ATOM 1764 N N . CYS A 1 222 ? 7.578 13.808 6.587 1.00 49.41 222 CYS A N 1
ATOM 1765 C CA . CYS A 1 222 ? 8.029 14.657 7.668 1.00 49.41 222 CYS A CA 1
ATOM 1766 C C . CYS A 1 222 ? 7.932 16.148 7.349 1.00 49.41 222 CYS A C 1
ATOM 1768 O O . CYS A 1 222 ? 7.796 16.888 8.296 1.00 49.41 222 CYS A O 1
ATOM 1770 N N . GLN A 1 223 ? 7.988 16.629 6.103 1.00 49.56 223 GLN A N 1
ATOM 1771 C CA . GLN A 1 223 ? 7.787 18.056 5.790 1.00 49.56 223 GLN A CA 1
ATOM 1772 C C . GLN A 1 223 ? 6.309 18.395 5.576 1.00 49.56 223 GLN A C 1
ATOM 1774 O O . GLN A 1 223 ? 5.807 19.359 6.150 1.00 49.56 223 GLN A O 1
ATOM 1779 N N . THR A 1 224 ? 5.584 17.571 4.820 1.00 55.47 224 THR A N 1
ATOM 1780 C CA . THR A 1 224 ? 4.147 17.741 4.555 1.00 55.47 224 THR A CA 1
ATOM 1781 C C . THR A 1 224 ? 3.316 17.585 5.828 1.00 55.47 224 THR A C 1
ATOM 1783 O O . THR A 1 224 ? 2.280 18.230 5.996 1.00 55.47 224 THR A O 1
ATOM 1786 N N . TRP A 1 225 ? 3.800 16.772 6.768 1.00 58.59 225 TRP A N 1
ATOM 1787 C CA . TRP A 1 225 ? 3.145 16.485 8.040 1.00 58.59 225 TRP A CA 1
ATOM 1788 C C . TRP A 1 225 ? 3.965 16.926 9.251 1.00 58.59 225 TRP A C 1
ATOM 1790 O O . TRP A 1 225 ? 3.520 16.666 10.367 1.00 58.59 225 TRP A O 1
ATOM 1800 N N . ALA A 1 226 ? 5.089 17.636 9.054 1.00 55.66 226 ALA A N 1
ATOM 1801 C CA . ALA A 1 226 ? 5.997 18.115 10.109 1.00 55.66 226 ALA A CA 1
ATOM 1802 C C . ALA A 1 226 ? 5.216 18.692 11.267 1.00 55.66 226 ALA A C 1
ATOM 1804 O O . ALA A 1 226 ? 5.230 18.140 12.347 1.00 55.66 226 ALA A O 1
ATOM 1805 N N . ALA A 1 227 ? 4.422 19.732 11.030 1.00 57.69 227 ALA A N 1
ATOM 1806 C CA . ALA A 1 227 ? 3.723 20.419 12.109 1.00 57.69 227 ALA A CA 1
ATOM 1807 C C . ALA A 1 227 ? 2.752 19.516 12.901 1.00 57.69 227 ALA A C 1
ATOM 1809 O O . ALA A 1 227 ? 2.506 19.769 14.077 1.00 57.69 227 ALA A O 1
ATOM 1810 N N . ARG A 1 228 ? 2.196 18.466 12.276 1.00 59.56 228 ARG A N 1
ATOM 1811 C CA . ARG A 1 228 ? 1.237 17.539 12.907 1.00 59.56 228 ARG A CA 1
ATOM 1812 C C . ARG A 1 228 ? 1.920 16.366 13.605 1.00 59.56 228 ARG A C 1
ATOM 1814 O O . ARG A 1 228 ? 1.460 15.934 14.658 1.00 59.56 228 ARG A O 1
ATOM 1821 N N . LEU A 1 229 ? 2.991 15.849 13.009 1.00 60.25 229 LEU A N 1
ATOM 1822 C CA . LEU A 1 229 ? 3.748 14.707 13.509 1.00 60.25 229 LEU A CA 1
ATOM 1823 C C . LEU A 1 229 ? 4.898 15.124 14.418 1.00 60.25 229 LEU A C 1
ATOM 1825 O O . LEU A 1 229 ? 5.329 14.294 15.199 1.00 60.25 229 LEU A O 1
ATOM 1829 N N . GLN A 1 230 ? 5.357 16.379 14.383 1.00 61.66 230 GLN A N 1
ATOM 1830 C CA . GLN A 1 230 ? 6.464 16.884 15.201 1.00 61.66 230 GLN A CA 1
ATOM 1831 C C . GLN A 1 230 ? 6.272 16.540 16.678 1.00 61.66 230 GLN A C 1
ATOM 1833 O O . GLN A 1 230 ? 7.188 15.959 17.243 1.00 61.66 230 GLN A O 1
ATOM 1838 N N . PRO A 1 231 ? 5.088 16.741 17.294 1.00 63.94 231 PRO A N 1
ATOM 1839 C CA . PRO A 1 231 ? 4.891 16.353 18.687 1.00 63.94 231 PRO A CA 1
ATOM 1840 C C . PRO A 1 231 ? 5.057 14.844 18.917 1.00 63.94 231 PRO A C 1
ATOM 1842 O O . PRO A 1 231 ? 5.594 14.434 19.940 1.00 63.94 231 PRO A O 1
ATOM 1845 N N . LEU A 1 232 ? 4.633 14.001 17.967 1.00 61.62 232 LEU A N 1
ATOM 1846 C CA . LEU A 1 232 ? 4.845 12.551 18.038 1.00 61.62 232 LEU A CA 1
ATOM 1847 C C . LEU A 1 232 ? 6.318 12.188 17.820 1.00 61.62 232 LEU A C 1
ATOM 1849 O O . LEU A 1 232 ? 6.859 11.391 18.579 1.00 61.62 232 LEU A O 1
ATOM 1853 N N . CYS A 1 233 ? 6.979 12.802 16.839 1.00 60.62 233 CYS A N 1
ATOM 1854 C CA . CYS A 1 233 ? 8.403 12.646 16.560 1.00 60.62 233 CYS A CA 1
ATOM 1855 C C . CYS A 1 233 ? 9.273 13.098 17.744 1.00 60.62 233 CYS A C 1
ATOM 1857 O O . CYS A 1 233 ? 10.273 12.447 18.041 1.00 60.62 233 CYS A O 1
ATOM 1859 N N . ASP A 1 234 ? 8.888 14.157 18.457 1.00 62.44 234 ASP A N 1
ATOM 1860 C CA . ASP A 1 234 ? 9.573 14.668 19.649 1.00 62.44 234 ASP A CA 1
ATOM 1861 C C . ASP A 1 234 ? 9.379 13.725 20.846 1.00 62.44 234 ASP A C 1
ATOM 1863 O O . ASP A 1 234 ? 10.336 13.412 21.560 1.00 62.44 234 ASP A O 1
ATOM 1867 N N . ILE A 1 235 ? 8.161 13.200 21.045 1.00 62.00 235 ILE A N 1
ATOM 1868 C CA . ILE A 1 235 ? 7.878 12.162 22.054 1.00 62.00 235 ILE A CA 1
ATOM 1869 C C . ILE A 1 235 ? 8.707 10.900 21.769 1.00 62.00 235 ILE A C 1
ATOM 1871 O O . ILE A 1 235 ? 9.314 10.331 22.677 1.00 62.00 235 ILE A O 1
ATOM 1875 N N . CYS A 1 236 ? 8.778 10.488 20.505 1.00 58.88 236 CYS A N 1
ATOM 1876 C CA . CYS A 1 236 ? 9.604 9.375 20.048 1.00 58.88 236 CYS A CA 1
ATOM 1877 C C . CYS A 1 236 ? 11.099 9.609 20.299 1.00 58.88 236 CYS A C 1
ATOM 1879 O O . CYS A 1 236 ? 11.780 8.763 20.879 1.00 58.88 236 CYS A O 1
ATOM 1881 N N . SER A 1 237 ? 11.609 10.771 19.886 1.00 56.50 237 SER A N 1
ATOM 1882 C CA . SER A 1 237 ? 13.033 11.110 19.957 1.00 56.50 237 SER A CA 1
ATOM 1883 C C . SER A 1 237 ? 13.508 11.285 21.399 1.00 56.50 237 SER A C 1
ATOM 1885 O O . SER A 1 237 ? 14.576 10.791 21.759 1.00 56.50 237 SER A O 1
ATOM 1887 N N . SER A 1 238 ? 12.703 11.920 22.257 1.00 54.72 238 SER A N 1
ATOM 1888 C CA . SER A 1 238 ? 13.016 12.085 23.683 1.00 54.72 238 SER A CA 1
ATOM 1889 C C . SER A 1 238 ? 13.085 10.743 24.420 1.00 54.72 238 SER A C 1
ATOM 1891 O O . SER A 1 238 ? 14.014 10.525 25.195 1.00 54.72 238 SER A O 1
ATOM 1893 N N . ARG A 1 239 ? 12.184 9.797 24.124 1.00 53.06 239 ARG A N 1
ATOM 1894 C CA . ARG A 1 239 ? 12.209 8.450 24.720 1.00 53.06 239 ARG A CA 1
ATOM 1895 C C . ARG A 1 239 ? 13.341 7.568 24.201 1.00 53.06 239 ARG A C 1
ATOM 1897 O O . ARG A 1 239 ? 13.897 6.806 24.988 1.00 53.06 239 ARG A O 1
ATOM 1904 N N . ALA A 1 240 ? 13.728 7.686 22.929 1.00 48.34 240 ALA A N 1
ATOM 1905 C CA . ALA A 1 240 ? 14.907 6.996 22.399 1.00 48.34 240 ALA A CA 1
ATOM 1906 C C . ALA A 1 240 ? 16.194 7.425 23.132 1.00 48.34 240 ALA A C 1
ATOM 1908 O O . ALA A 1 240 ? 17.085 6.607 23.367 1.00 48.34 240 ALA A O 1
ATOM 1909 N N . VAL A 1 241 ? 16.272 8.694 23.553 1.00 46.03 241 VAL A N 1
ATOM 1910 C CA . VAL A 1 241 ? 17.339 9.190 24.433 1.00 46.03 241 VAL A CA 1
ATOM 1911 C C . VAL A 1 241 ? 17.210 8.577 25.830 1.00 46.03 241 VAL A C 1
ATOM 1913 O O . VAL A 1 241 ? 18.187 8.036 26.340 1.00 46.03 241 VAL A O 1
ATOM 1916 N N . THR A 1 242 ? 16.018 8.569 26.433 1.00 44.16 242 THR A N 1
ATOM 1917 C CA . THR A 1 242 ? 15.794 7.986 27.770 1.00 44.16 242 THR A CA 1
ATOM 1918 C C . THR A 1 242 ? 16.131 6.489 27.835 1.00 44.16 242 THR A C 1
ATOM 1920 O O . THR A 1 242 ? 16.803 6.060 28.767 1.00 44.16 242 THR A O 1
ATOM 1923 N N . LEU A 1 243 ? 15.751 5.694 26.830 1.00 38.84 243 LEU A N 1
ATOM 1924 C CA . LEU A 1 243 ? 16.083 4.264 26.738 1.00 38.84 243 LEU A CA 1
ATOM 1925 C C . LEU A 1 243 ? 17.586 4.006 26.566 1.00 38.84 243 LEU A C 1
ATOM 1927 O O . LEU A 1 243 ? 18.106 3.039 27.119 1.00 38.84 243 LEU A O 1
ATOM 1931 N N . LYS A 1 244 ? 18.309 4.886 25.857 1.00 36.22 244 LYS A N 1
ATOM 1932 C CA . LYS A 1 244 ? 19.780 4.844 25.819 1.00 36.22 244 LYS A CA 1
ATOM 1933 C C . LYS A 1 244 ? 20.393 5.102 27.197 1.00 36.22 244 LYS A C 1
ATOM 1935 O O . LYS A 1 244 ? 21.376 4.454 27.531 1.00 36.22 244 LYS A O 1
ATOM 1940 N N . TYR A 1 245 ? 19.816 6.001 27.996 1.00 32.47 245 TYR A N 1
ATOM 1941 C CA . TYR A 1 245 ? 20.284 6.266 29.361 1.00 32.47 245 TYR A CA 1
ATOM 1942 C C . TYR A 1 245 ? 20.007 5.105 30.327 1.00 32.47 245 TYR A C 1
ATOM 1944 O O . TYR A 1 245 ? 20.866 4.808 31.150 1.00 32.47 245 TYR A O 1
ATOM 1952 N N . TYR A 1 246 ? 18.869 4.413 30.209 1.00 33.16 246 TYR A N 1
ATOM 1953 C CA . TYR A 1 246 ? 18.599 3.209 31.011 1.00 33.16 246 TYR A CA 1
ATOM 1954 C C . TYR A 1 246 ? 19.549 2.055 30.654 1.00 33.16 246 TYR A C 1
ATOM 1956 O O . TYR A 1 246 ? 20.197 1.514 31.542 1.00 33.16 246 TYR A O 1
ATOM 1964 N N . ASN A 1 247 ? 19.762 1.779 29.361 1.00 34.16 247 ASN A N 1
ATOM 1965 C CA . ASN A 1 247 ? 20.729 0.762 28.920 1.00 34.16 247 ASN A CA 1
ATOM 1966 C C . ASN A 1 247 ? 22.191 1.083 29.283 1.00 34.16 247 ASN A C 1
ATOM 1968 O O . ASN A 1 247 ? 23.014 0.178 29.291 1.00 34.16 247 ASN A O 1
ATOM 1972 N N . LEU A 1 248 ? 22.545 2.345 29.552 1.00 32.75 248 LEU A N 1
ATOM 1973 C CA . LEU A 1 248 ? 23.888 2.724 30.015 1.00 32.75 248 LEU A CA 1
ATOM 1974 C C . LEU A 1 248 ? 24.037 2.657 31.544 1.00 32.75 248 LEU A C 1
ATOM 1976 O O . LEU A 1 248 ? 25.156 2.516 32.029 1.00 32.75 248 LEU A O 1
ATOM 1980 N N . ASN A 1 249 ? 22.935 2.743 32.293 1.00 33.62 249 ASN A N 1
ATOM 1981 C CA . ASN A 1 249 ? 22.940 2.685 33.757 1.00 33.62 249 ASN A CA 1
ATOM 1982 C C . ASN A 1 249 ? 22.731 1.267 34.314 1.00 33.62 249 ASN A C 1
ATOM 1984 O O . ASN A 1 249 ? 23.080 1.041 35.465 1.00 33.62 249 ASN A O 1
ATOM 1988 N N . ASP A 1 250 ? 22.246 0.315 33.511 1.00 31.05 250 ASP A N 1
ATOM 1989 C CA . ASP A 1 250 ? 22.163 -1.112 33.880 1.00 31.05 250 ASP A CA 1
ATOM 1990 C C . ASP A 1 250 ? 23.500 -1.877 33.696 1.00 31.05 250 ASP A C 1
ATOM 1992 O O . ASP A 1 250 ? 23.562 -3.091 33.891 1.00 31.05 250 ASP A O 1
ATOM 1996 N N . TYR A 1 251 ? 24.588 -1.173 33.353 1.00 34.06 251 TYR A N 1
ATOM 1997 C CA . TYR A 1 251 ? 25.958 -1.707 33.258 1.00 34.06 251 TYR A CA 1
ATOM 1998 C C . TYR A 1 251 ? 26.943 -1.106 34.284 1.00 34.06 251 TYR A C 1
ATOM 2000 O O . TYR A 1 251 ? 28.148 -1.101 34.030 1.00 34.06 251 TYR A O 1
ATOM 2008 N N . ASN A 1 252 ? 26.471 -0.635 35.445 1.00 31.66 252 ASN A N 1
ATOM 2009 C CA . ASN A 1 252 ? 27.333 -0.290 36.589 1.00 31.66 252 ASN A CA 1
ATOM 2010 C C . ASN A 1 252 ? 26.827 -0.900 37.897 1.00 31.66 252 ASN A C 1
ATOM 2012 O O . ASN A 1 252 ? 25.651 -0.655 38.240 1.00 31.66 252 ASN A O 1
#

Organism: NCBI:txid6335

InterPro domains:
  IPR002049 Laminin-type EGF domain [PS01248] (57-80)
  IPR002049 Laminin-type EGF domain [cd00055] (57-78)
  IPR002227 Tyrosinase copper-binding domain [PF00264] (136-196)
  IPR008922 Di-copper centre-containing domain superfamily [G3DSA:1.10.1280.10] (69-221)
  IPR008922 Di-copper centre-containing domain superfamily [SSF48056] (47-199)
  IPR050316 Tyrosinase and Hemocyanin [PTHR11474] (62-234)